Protein AF-A0AAD9UDU4-F1 (afdb_monomer)

Sequence (196 aa):
MLYPGATPDVQAYLYKCICQLTLTYGLECMSSTAIQMRRLE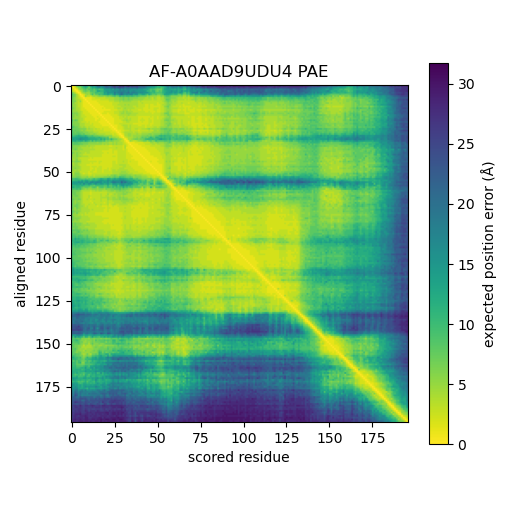SVQGRLIKHIFGLSKLSHNTVLLKALNIEKIEDIVNRNVLSLYNIIFKVESPAHRLMQHLLSRFIFYGKTVPGTLLDGVVSMGESPTKRAFNSQHVPKTSVTNNDCLVDSIRHLLFTDNFTKPYSHEHCTLIYYASLYFMYYIMPLAVSTKLHME

Radius of gyration: 21.02 Å; Cα contacts (8 Å, |Δi|>4): 164; chains: 1; bounding box: 50×47×54 Å

Solvent-accessible surface area (backbone atoms only — not comparable to full-atom values): 11399 Å² total; per-residue (Å²): 90,66,62,89,89,59,53,59,66,58,54,45,48,50,38,56,68,47,56,50,45,66,74,49,63,68,51,54,79,46,68,77,50,73,68,55,51,55,50,50,50,52,48,52,37,50,51,52,27,42,41,73,65,49,63,92,70,48,58,47,71,53,52,30,56,40,63,72,45,79,57,61,69,61,52,40,53,50,46,35,57,48,51,52,30,48,36,63,73,43,96,44,75,67,26,58,51,50,51,53,52,49,50,46,27,71,78,69,73,49,73,58,86,63,36,70,67,30,52,42,48,74,73,73,46,58,63,68,55,48,47,72,46,89,69,78,79,73,78,81,73,87,76,77,87,43,73,66,33,54,53,52,31,53,50,53,70,38,85,59,44,80,43,88,84,26,72,57,49,49,47,52,53,47,54,31,48,48,50,49,59,70,67,41,50,63,55,63,55,55,67,60,68,75,76,117

Mean predicted aligned error: 10.79 Å

Secondary structure (DSSP, 8-state):
-PPTT--HHHHHHHIIIIIHHHHHTTGGGS---HHHHHHHHHHHHHHHHHHHT--TTS-HHHHHHHTTPPPHHHHHHHHHHHHHHHHHHS-SHHHHHHHHHHHHHHHH--PPTTSHHHHHHHTT--HHHHHH--------------HHHHHHHHHHTSGGGGSTT-HHHHHHHHHHHHHHHHHTHHHHHHTTTT--

Structure (mmCIF, N/CA/C/O backbone):
data_AF-A0AAD9UDU4-F1
#
_entry.id   AF-A0AAD9UDU4-F1
#
loop_
_atom_site.group_PDB
_atom_site.id
_atom_site.type_symbol
_atom_site.label_atom_id
_atom_site.label_alt_id
_atom_site.label_comp_id
_atom_site.label_asym_id
_atom_site.label_entity_id
_atom_site.label_seq_id
_atom_site.pdbx_PDB_ins_code
_atom_site.Cartn_x
_atom_site.Cartn_y
_atom_site.Cartn_z
_atom_site.occupancy
_atom_site.B_iso_or_equiv
_atom_site.auth_seq_id
_atom_site.auth_comp_id
_atom_site.auth_asym_id
_atom_site.auth_atom_id
_atom_site.pdbx_PDB_model_num
ATOM 1 N N . MET A 1 1 ? 20.962 2.885 -11.611 1.00 46.59 1 MET A N 1
ATOM 2 C CA . MET A 1 1 ? 22.044 1.886 -11.719 1.00 46.59 1 MET A CA 1
ATOM 3 C C . MET A 1 1 ? 21.396 0.551 -12.002 1.00 46.59 1 MET A C 1
ATOM 5 O O . MET A 1 1 ? 20.778 -0.003 -11.102 1.00 46.59 1 MET A O 1
ATOM 9 N N . LEU A 1 2 ? 21.508 0.078 -13.242 1.00 56.94 2 LEU A N 1
ATOM 10 C CA . LEU A 1 2 ? 21.160 -1.297 -13.574 1.00 56.94 2 LEU A CA 1
ATOM 11 C C . LEU A 1 2 ? 22.234 -2.189 -12.939 1.00 56.94 2 LEU A C 1
ATOM 13 O O . LEU A 1 2 ? 23.420 -1.930 -13.153 1.00 56.94 2 LEU A O 1
ATOM 17 N N . TYR A 1 3 ? 21.861 -3.181 -12.128 1.00 63.66 3 TYR A N 1
ATOM 18 C CA . TYR A 1 3 ? 22.856 -4.130 -11.627 1.00 63.66 3 TYR A CA 1
ATOM 19 C C . TYR A 1 3 ? 23.388 -4.924 -12.830 1.00 63.66 3 TYR A C 1
ATOM 21 O O . TYR A 1 3 ? 22.580 -5.560 -13.517 1.00 63.66 3 TYR A O 1
ATOM 29 N N . PRO A 1 4 ? 24.696 -4.853 -13.141 1.00 61.12 4 PRO A N 1
ATOM 30 C CA . PRO A 1 4 ? 25.234 -5.464 -14.347 1.00 61.12 4 PRO A CA 1
ATOM 31 C C . PRO A 1 4 ? 25.018 -6.979 -14.293 1.00 61.12 4 PRO A C 1
ATOM 33 O O . PRO A 1 4 ? 25.477 -7.647 -13.371 1.00 61.12 4 PRO A O 1
ATOM 36 N N . GLY A 1 5 ? 24.277 -7.505 -15.270 1.00 65.56 5 GLY A N 1
ATOM 37 C CA . GLY A 1 5 ? 23.971 -8.934 -15.392 1.00 65.56 5 GLY A CA 1
ATOM 38 C C . GLY A 1 5 ? 22.681 -9.410 -14.715 1.00 65.56 5 GLY A C 1
ATOM 39 O O . GLY A 1 5 ? 22.354 -10.586 -14.844 1.00 65.56 5 GLY A O 1
ATOM 40 N N . ALA A 1 6 ? 21.920 -8.545 -14.032 1.00 72.00 6 ALA A N 1
ATOM 41 C CA . ALA A 1 6 ? 20.598 -8.925 -13.524 1.00 72.00 6 ALA A CA 1
ATOM 42 C C . ALA A 1 6 ? 19.512 -8.626 -14.558 1.00 72.00 6 ALA A C 1
ATOM 44 O O . ALA A 1 6 ? 19.394 -7.491 -15.027 1.00 72.00 6 ALA A O 1
ATOM 45 N N . THR A 1 7 ? 18.686 -9.631 -14.855 1.00 81.50 7 THR A N 1
ATOM 46 C CA . THR A 1 7 ? 17.510 -9.442 -15.699 1.00 81.50 7 THR A CA 1
ATOM 47 C C . THR A 1 7 ? 16.519 -8.474 -15.031 1.00 81.50 7 THR A C 1
ATOM 49 O O . THR A 1 7 ? 16.424 -8.409 -13.798 1.00 81.50 7 THR A O 1
ATOM 52 N N . PRO A 1 8 ? 15.761 -7.710 -15.829 1.00 79.38 8 PRO A N 1
ATOM 53 C CA . PRO A 1 8 ? 14.774 -6.747 -15.336 1.00 79.38 8 PRO A CA 1
ATOM 54 C C . PRO A 1 8 ? 13.698 -7.401 -14.450 1.00 79.38 8 PRO A C 1
ATOM 56 O O . PRO A 1 8 ? 13.218 -6.771 -13.506 1.00 79.38 8 PRO A O 1
ATOM 59 N N . ASP A 1 9 ? 13.394 -8.685 -14.670 1.00 82.62 9 ASP A N 1
ATOM 60 C CA . ASP A 1 9 ? 12.518 -9.495 -13.809 1.00 82.62 9 ASP A CA 1
ATOM 61 C C . ASP A 1 9 ? 13.062 -9.633 -12.389 1.00 82.62 9 ASP A C 1
ATOM 63 O O . ASP A 1 9 ? 12.348 -9.397 -11.412 1.00 82.62 9 ASP A O 1
ATOM 67 N N . VAL A 1 10 ? 14.346 -9.980 -12.262 1.00 85.69 10 VAL A N 1
ATOM 68 C CA . VAL A 1 10 ? 15.005 -10.148 -10.962 1.00 85.69 10 VAL A CA 1
ATOM 69 C C . VAL A 1 10 ? 15.062 -8.814 -10.224 1.00 85.69 10 VAL A C 1
ATOM 71 O O . VAL A 1 10 ? 14.825 -8.767 -9.019 1.00 85.69 10 VAL A O 1
ATOM 74 N N . GLN A 1 11 ? 15.300 -7.711 -10.935 1.00 85.06 11 GLN A N 1
ATOM 75 C CA . GLN A 1 11 ? 15.296 -6.370 -10.344 1.00 85.06 11 GLN A CA 1
ATOM 76 C C . GLN A 1 11 ? 13.901 -5.960 -9.859 1.00 85.06 11 GLN A C 1
ATOM 78 O O . GLN A 1 11 ? 13.761 -5.443 -8.747 1.00 85.06 11 GLN A O 1
ATOM 83 N N . ALA A 1 12 ? 12.862 -6.232 -10.653 1.00 86.62 12 ALA A N 1
ATOM 84 C CA . ALA A 1 12 ? 11.477 -5.993 -10.258 1.00 86.62 12 ALA A CA 1
ATOM 85 C C . ALA A 1 12 ? 11.084 -6.847 -9.044 1.00 86.62 12 ALA A C 1
ATOM 87 O O . ALA A 1 12 ? 10.426 -6.355 -8.127 1.00 86.62 12 ALA A O 1
ATOM 88 N N . TYR A 1 13 ? 11.510 -8.109 -9.009 1.00 88.12 13 TYR A N 1
ATOM 89 C CA . TYR A 1 13 ? 11.285 -9.003 -7.877 1.00 88.12 13 TYR A CA 1
ATOM 90 C C . TYR A 1 13 ? 11.996 -8.512 -6.609 1.00 88.12 13 TYR A C 1
ATOM 92 O O . TYR A 1 13 ? 11.370 -8.388 -5.557 1.00 88.12 13 TYR A O 1
ATOM 100 N N . LEU A 1 14 ? 13.274 -8.143 -6.713 1.00 88.69 14 LEU A N 1
ATOM 101 C CA . LEU A 1 14 ? 14.062 -7.636 -5.590 1.00 88.69 14 LEU A CA 1
ATOM 102 C C . LEU A 1 14 ? 13.467 -6.340 -5.021 1.00 88.69 14 LEU A C 1
ATOM 104 O O . LEU A 1 14 ? 13.396 -6.164 -3.802 1.00 88.69 14 LEU A O 1
ATOM 108 N N . TYR A 1 15 ? 12.961 -5.468 -5.896 1.00 89.81 15 TYR A N 1
ATOM 109 C CA . TYR A 1 15 ? 12.220 -4.280 -5.487 1.00 89.81 15 TYR A CA 1
ATOM 110 C C . TYR A 1 15 ? 10.968 -4.627 -4.667 1.00 89.81 15 TYR A C 1
ATOM 112 O O . TYR A 1 15 ? 10.761 -4.041 -3.602 1.00 89.81 15 TYR A O 1
ATOM 120 N N . LYS A 1 16 ? 10.154 -5.586 -5.133 1.00 89.25 16 LYS A N 1
ATOM 121 C CA . LYS A 1 16 ? 8.933 -6.031 -4.435 1.00 89.25 16 LYS A CA 1
ATOM 122 C C . LYS A 1 16 ? 9.245 -6.629 -3.064 1.00 89.25 16 LYS A C 1
ATOM 124 O O . LYS A 1 16 ? 8.557 -6.330 -2.094 1.00 89.25 16 LYS A O 1
ATOM 129 N N . CYS A 1 17 ? 10.284 -7.455 -2.971 1.00 88.81 17 CYS A N 1
ATOM 130 C CA . CYS A 1 17 ? 10.620 -8.142 -1.727 1.00 88.81 17 CYS A CA 1
ATOM 131 C C . CYS A 1 17 ? 11.263 -7.225 -0.683 1.00 88.81 17 CYS A C 1
ATOM 133 O O . CYS A 1 17 ? 10.986 -7.378 0.502 1.00 88.81 17 CYS A O 1
ATOM 135 N N . ILE A 1 18 ? 12.123 -6.295 -1.106 1.00 90.25 18 ILE A N 1
ATOM 136 C CA . ILE A 1 18 ? 12.934 -5.495 -0.181 1.00 90.25 18 ILE A CA 1
ATOM 137 C C . ILE A 1 18 ? 12.398 -4.069 -0.097 1.00 90.25 18 ILE A C 1
ATOM 139 O O . ILE A 1 18 ? 11.901 -3.643 0.940 1.00 90.25 18 ILE A O 1
ATOM 143 N N . CYS A 1 19 ? 12.485 -3.312 -1.191 1.00 90.19 19 CYS A N 1
ATOM 144 C CA . CYS A 1 19 ? 12.208 -1.877 -1.168 1.00 90.19 19 CYS A CA 1
ATOM 145 C C . CYS A 1 19 ? 10.743 -1.570 -0.857 1.00 90.19 19 CYS A C 1
ATOM 147 O O . CYS A 1 19 ? 10.460 -0.669 -0.071 1.00 90.19 19 CYS A O 1
ATOM 149 N N . GLN A 1 20 ? 9.818 -2.309 -1.468 1.00 89.69 20 GLN A N 1
ATOM 150 C CA . GLN A 1 20 ? 8.387 -2.107 -1.268 1.00 89.69 20 GLN A CA 1
ATOM 151 C C . GLN A 1 20 ? 7.956 -2.484 0.153 1.00 89.69 20 GLN A C 1
ATOM 153 O O . GLN A 1 20 ? 7.164 -1.762 0.758 1.00 89.69 20 GLN A O 1
ATOM 158 N N . LEU A 1 21 ? 8.529 -3.551 0.717 1.00 88.25 21 LEU A N 1
ATOM 159 C CA . LEU A 1 21 ? 8.303 -3.926 2.110 1.00 88.25 21 LEU A CA 1
ATOM 160 C C . LEU A 1 21 ? 8.799 -2.832 3.064 1.00 88.25 21 LEU A C 1
ATOM 162 O O . LEU A 1 21 ? 8.033 -2.351 3.891 1.00 88.25 21 LEU A O 1
ATOM 166 N N . THR A 1 22 ? 10.036 -2.362 2.894 1.00 91.12 22 THR A N 1
ATOM 167 C CA . THR A 1 22 ? 10.604 -1.290 3.729 1.00 91.12 22 THR A CA 1
ATOM 168 C C . THR A 1 22 ? 9.804 0.009 3.636 1.00 91.12 22 THR A C 1
ATOM 170 O O . THR A 1 22 ? 9.660 0.719 4.624 1.00 91.12 22 THR A O 1
ATOM 173 N N . LEU A 1 23 ? 9.273 0.328 2.455 1.00 90.25 23 LEU A N 1
ATOM 174 C CA . LEU A 1 23 ? 8.510 1.555 2.232 1.00 90.25 23 LEU A CA 1
ATOM 175 C C . LEU A 1 23 ? 7.101 1.503 2.837 1.00 90.25 23 LEU A C 1
ATOM 177 O O . LEU A 1 23 ? 6.541 2.550 3.147 1.00 90.25 23 LEU A O 1
ATOM 181 N N . THR A 1 24 ? 6.533 0.303 2.974 1.00 90.75 24 THR A N 1
ATOM 182 C CA . THR A 1 24 ? 5.173 0.081 3.493 1.00 90.75 24 THR A CA 1
ATOM 183 C C . THR A 1 24 ? 5.141 -0.278 4.974 1.00 90.75 24 THR A C 1
ATOM 185 O O . THR A 1 24 ? 4.085 -0.183 5.592 1.00 90.75 24 THR A O 1
ATOM 188 N N . TYR A 1 25 ? 6.281 -0.666 5.546 1.00 91.19 25 TYR A N 1
ATOM 189 C CA . TYR A 1 25 ? 6.383 -1.145 6.918 1.00 91.19 25 TYR A CA 1
ATOM 190 C C . TYR A 1 25 ? 5.859 -0.124 7.938 1.00 91.19 25 TYR A C 1
ATOM 192 O O . TYR A 1 25 ? 6.353 1.003 8.016 1.00 91.19 25 TYR A O 1
ATOM 200 N N . GLY A 1 26 ? 4.876 -0.535 8.742 1.00 87.44 26 GLY A N 1
ATOM 201 C CA . GLY A 1 26 ? 4.324 0.260 9.837 1.00 87.44 26 GLY A CA 1
ATOM 202 C C . GLY A 1 26 ? 3.331 1.342 9.408 1.00 87.44 26 GLY A C 1
ATOM 203 O O . GLY A 1 26 ? 2.746 1.996 10.275 1.00 87.44 26 GLY A O 1
ATOM 204 N N . LEU A 1 27 ? 3.089 1.526 8.104 1.00 89.19 27 LEU A N 1
ATOM 205 C CA . LEU A 1 27 ? 2.103 2.495 7.614 1.00 89.19 27 LEU A CA 1
ATOM 206 C C . LEU A 1 27 ? 0.670 2.105 7.992 1.00 89.19 27 LEU A C 1
ATOM 208 O O . LEU A 1 27 ? -0.185 2.976 8.114 1.00 89.19 27 LEU A O 1
ATOM 212 N N . GLU A 1 28 ? 0.409 0.821 8.229 1.00 85.94 28 GLU A N 1
ATOM 213 C CA . GLU A 1 28 ? -0.883 0.306 8.686 1.00 85.94 28 GLU A CA 1
ATOM 214 C C . GLU A 1 28 ? -1.277 0.773 10.097 1.00 85.94 28 GLU A C 1
ATOM 216 O O . GLU A 1 28 ? -2.461 0.791 10.433 1.00 85.94 28 GLU A O 1
ATOM 221 N N . CYS A 1 29 ? -0.299 1.167 10.916 1.00 82.50 29 CYS A N 1
ATOM 222 C CA . CYS A 1 29 ? -0.512 1.638 12.286 1.00 82.50 29 CYS A CA 1
ATOM 223 C C . CYS A 1 29 ? -0.612 3.167 12.385 1.00 82.50 29 CYS A C 1
ATOM 225 O O . CYS A 1 29 ? -0.897 3.692 13.461 1.00 82.50 29 CYS A O 1
ATOM 227 N N . MET A 1 30 ? -0.349 3.890 11.293 1.00 83.06 30 MET A N 1
ATOM 228 C CA . MET A 1 30 ? -0.298 5.349 11.270 1.00 83.06 30 MET A CA 1
ATOM 229 C C . MET A 1 30 ? -1.473 5.926 10.483 1.00 83.06 30 MET A C 1
ATOM 231 O O . MET A 1 30 ? -1.875 5.400 9.446 1.00 83.06 30 MET A O 1
ATOM 235 N N . SER A 1 31 ? -1.996 7.066 10.933 1.00 76.31 31 SER A N 1
ATOM 236 C CA . SER A 1 31 ? -2.952 7.840 10.149 1.00 76.31 31 SER A CA 1
ATOM 237 C C . SER A 1 31 ? -2.232 8.503 8.973 1.00 76.31 31 SER A C 1
ATOM 239 O O . SER A 1 31 ? -1.543 9.512 9.120 1.00 76.31 31 SER A O 1
ATOM 241 N N . SER A 1 32 ? -2.343 7.901 7.790 1.00 76.44 32 SER A N 1
ATOM 242 C CA . SER A 1 32 ? -1.710 8.440 6.587 1.00 76.44 32 SER A CA 1
ATOM 243 C C . SER A 1 32 ? -2.600 9.495 5.927 1.00 76.44 32 SER A C 1
ATOM 245 O O . SER A 1 32 ? -3.753 9.253 5.576 1.00 76.44 32 SER A O 1
ATOM 247 N N . THR A 1 33 ? -2.064 10.702 5.740 1.00 83.00 33 THR A N 1
ATOM 248 C CA . THR A 1 33 ? -2.753 11.751 4.974 1.00 83.00 33 THR A CA 1
ATOM 249 C C . THR A 1 33 ? -2.568 11.504 3.475 1.00 83.00 33 THR A C 1
ATOM 251 O O . THR A 1 33 ? -1.480 11.122 3.037 1.00 83.00 33 THR A O 1
ATOM 254 N N . ALA A 1 34 ? -3.556 11.853 2.643 1.00 84.00 34 ALA A N 1
ATOM 255 C CA . ALA A 1 34 ? -3.458 11.751 1.178 1.00 84.00 34 ALA A CA 1
ATOM 256 C C . ALA A 1 34 ? -2.186 12.409 0.589 1.00 84.00 34 ALA A C 1
ATOM 258 O O . ALA A 1 34 ? -1.610 11.925 -0.384 1.00 84.00 34 ALA A O 1
ATOM 259 N N . ILE A 1 35 ? -1.697 13.498 1.197 1.00 87.38 35 ILE A N 1
ATOM 260 C CA . ILE A 1 35 ? -0.446 14.167 0.798 1.00 87.38 35 ILE A CA 1
ATOM 261 C C . ILE A 1 35 ? 0.772 13.262 1.032 1.00 87.38 35 ILE A C 1
ATOM 263 O O . ILE A 1 35 ? 1.663 13.192 0.184 1.00 87.38 35 ILE A O 1
ATOM 267 N N . GLN A 1 36 ? 0.825 12.572 2.173 1.00 87.75 36 GLN A N 1
ATOM 268 C CA . GLN A 1 36 ? 1.909 11.648 2.507 1.00 87.75 36 GLN A CA 1
ATOM 269 C C . GLN A 1 36 ? 1.875 10.429 1.584 1.00 87.75 36 GLN A C 1
ATOM 271 O O . GLN A 1 36 ? 2.920 10.050 1.058 1.00 87.75 36 GLN A O 1
ATOM 276 N N . MET A 1 37 ? 0.681 9.905 1.288 1.00 89.44 37 MET A N 1
ATOM 277 C CA . MET A 1 37 ? 0.514 8.796 0.347 1.00 89.44 37 MET A CA 1
ATOM 278 C C . MET A 1 37 ? 1.010 9.164 -1.059 1.00 89.44 37 MET A C 1
ATOM 280 O O . MET A 1 37 ? 1.830 8.459 -1.642 1.00 89.44 37 MET A O 1
ATOM 284 N N . ARG A 1 38 ? 0.647 10.349 -1.572 1.00 89.00 38 ARG A N 1
ATOM 285 C CA . ARG A 1 38 ? 1.167 10.850 -2.862 1.00 89.00 38 ARG A CA 1
ATOM 286 C C . ARG A 1 38 ? 2.689 11.011 -2.871 1.00 89.00 38 ARG A C 1
ATOM 288 O O . ARG A 1 38 ? 3.333 10.788 -3.901 1.00 89.00 38 ARG A O 1
ATOM 295 N N . ARG A 1 39 ? 3.286 11.418 -1.745 1.00 90.75 39 ARG A N 1
ATOM 296 C CA . ARG A 1 39 ? 4.750 11.510 -1.607 1.00 90.75 39 ARG A CA 1
ATOM 297 C C . ARG A 1 39 ? 5.396 10.126 -1.630 1.00 90.75 39 ARG A C 1
ATOM 299 O O . ARG A 1 39 ? 6.401 9.974 -2.319 1.00 90.75 39 ARG A O 1
ATOM 306 N N . LEU A 1 40 ? 4.813 9.143 -0.947 1.00 90.25 40 LEU A N 1
ATOM 307 C CA . LEU A 1 40 ? 5.261 7.748 -0.955 1.00 90.25 40 LEU A CA 1
ATOM 308 C C . LEU A 1 40 ? 5.204 7.145 -2.363 1.00 90.25 40 LEU A C 1
ATOM 310 O O . LEU A 1 40 ? 6.221 6.655 -2.846 1.00 90.25 40 LEU A O 1
ATOM 314 N N . GLU A 1 41 ? 4.091 7.306 -3.078 1.00 90.00 41 GLU A N 1
ATOM 315 C CA . GLU A 1 41 ? 3.945 6.909 -4.492 1.00 90.00 41 GLU A CA 1
ATOM 316 C C . GLU A 1 41 ? 5.000 7.579 -5.395 1.00 90.00 41 GLU A C 1
ATOM 318 O O . GLU A 1 41 ? 5.600 6.975 -6.288 1.00 90.00 41 GLU A O 1
ATOM 323 N N . SER A 1 42 ? 5.298 8.854 -5.131 1.00 89.44 42 SER A N 1
ATOM 324 C CA . SER A 1 42 ? 6.343 9.586 -5.855 1.00 89.44 42 SER A CA 1
ATOM 325 C C . SER A 1 42 ? 7.755 9.081 -5.530 1.00 89.44 42 SER A C 1
ATOM 327 O O . SER A 1 42 ? 8.644 9.138 -6.384 1.00 89.44 42 SER A O 1
ATOM 329 N N . VAL A 1 43 ? 7.998 8.612 -4.302 1.00 90.69 43 VAL A N 1
ATOM 330 C CA . VAL A 1 43 ? 9.251 7.949 -3.906 1.00 90.69 43 VAL A CA 1
ATOM 331 C C . VAL A 1 43 ? 9.353 6.579 -4.575 1.00 90.69 43 VAL A C 1
ATOM 333 O O . VAL A 1 43 ? 10.394 6.299 -5.168 1.00 90.69 43 VAL A O 1
ATOM 336 N N . GLN A 1 44 ? 8.272 5.792 -4.588 1.00 91.56 44 GLN A N 1
ATOM 337 C CA . GLN A 1 44 ? 8.172 4.508 -5.291 1.00 91.56 44 GLN A CA 1
ATOM 338 C C . GLN A 1 44 ? 8.621 4.639 -6.745 1.00 91.56 44 GLN A C 1
ATOM 340 O O . GLN A 1 44 ? 9.567 3.986 -7.186 1.00 91.56 44 GLN A O 1
ATOM 345 N N . GLY A 1 45 ? 7.993 5.567 -7.472 1.00 88.94 45 GLY A N 1
ATOM 346 C CA . GLY A 1 45 ? 8.292 5.791 -8.878 1.00 88.94 45 GLY A CA 1
ATOM 347 C C . GLY A 1 45 ? 9.714 6.292 -9.118 1.00 88.94 45 GLY A C 1
ATOM 348 O O . GLY A 1 45 ? 10.350 5.870 -10.079 1.00 88.94 45 GLY A O 1
ATOM 349 N N . ARG A 1 46 ? 10.254 7.149 -8.240 1.00 88.38 46 ARG A N 1
ATOM 350 C CA . ARG A 1 46 ? 11.656 7.594 -8.344 1.00 88.38 46 ARG A CA 1
ATOM 351 C C . ARG A 1 46 ? 12.644 6.453 -8.124 1.00 88.38 46 ARG A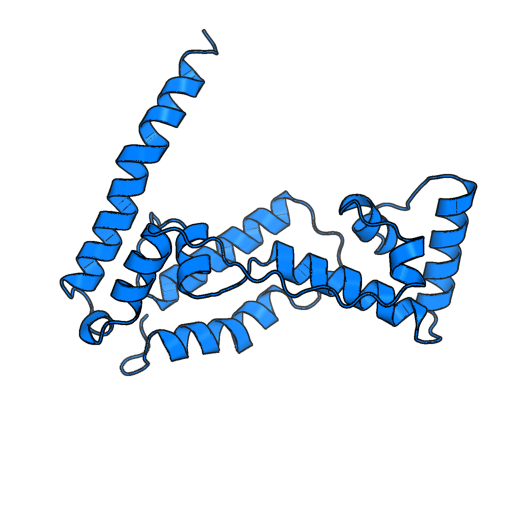 C 1
ATOM 353 O O . ARG A 1 46 ? 13.608 6.366 -8.877 1.00 88.38 46 ARG A O 1
ATOM 360 N N . LEU A 1 47 ? 12.404 5.592 -7.135 1.00 88.50 47 LEU A N 1
ATOM 361 C CA . LEU A 1 47 ? 13.260 4.437 -6.862 1.00 88.50 47 LEU A CA 1
ATOM 362 C C . LEU A 1 47 ? 13.271 3.473 -8.045 1.00 88.50 47 LEU A C 1
ATOM 364 O O . LEU A 1 47 ? 14.341 3.100 -8.512 1.00 88.50 47 LEU A O 1
ATOM 368 N N . ILE A 1 48 ? 12.096 3.140 -8.580 1.00 87.88 48 ILE A N 1
ATOM 369 C CA . ILE A 1 48 ? 11.981 2.243 -9.734 1.00 87.88 48 ILE A CA 1
ATOM 370 C C . ILE A 1 48 ? 12.683 2.852 -10.946 1.00 87.88 48 ILE A C 1
ATOM 372 O O . ILE A 1 48 ? 13.550 2.215 -11.532 1.00 87.88 48 ILE A O 1
ATOM 376 N N . LYS A 1 49 ? 12.405 4.116 -11.283 1.00 85.69 49 LYS A N 1
ATOM 377 C CA . LYS A 1 49 ? 13.109 4.798 -12.380 1.00 85.69 49 LYS A CA 1
ATOM 378 C C . LYS A 1 49 ? 14.622 4.766 -12.200 1.00 85.69 49 LYS A C 1
ATOM 380 O O . LYS A 1 49 ? 15.344 4.504 -13.152 1.00 85.69 49 LYS A O 1
ATOM 385 N N . HIS A 1 50 ? 15.103 4.992 -10.981 1.00 84.50 50 HIS A N 1
ATOM 386 C CA . HIS A 1 50 ? 16.528 4.966 -10.683 1.00 84.50 50 HIS A CA 1
ATOM 387 C C . HIS A 1 50 ? 17.145 3.565 -10.842 1.00 84.50 50 HIS A C 1
ATOM 389 O O . HIS A 1 50 ? 18.266 3.451 -11.348 1.00 84.50 50 HIS A O 1
ATOM 395 N N . ILE A 1 51 ? 16.429 2.506 -10.449 1.00 82.56 51 ILE A N 1
ATOM 396 C CA . ILE A 1 51 ? 16.848 1.108 -10.647 1.00 82.56 51 ILE A CA 1
ATOM 397 C C . ILE A 1 51 ? 16.959 0.808 -12.147 1.00 82.56 51 ILE A C 1
ATOM 399 O O . ILE A 1 51 ? 18.022 0.403 -12.606 1.00 82.56 51 ILE A O 1
ATOM 403 N N . PHE A 1 52 ? 15.917 1.128 -12.917 1.00 78.69 52 PHE A N 1
ATOM 404 C CA . PHE A 1 52 ? 15.838 0.843 -14.355 1.00 78.69 52 PHE A CA 1
ATOM 405 C C . PHE A 1 52 ? 16.565 1.862 -15.254 1.00 78.69 52 PHE A C 1
ATOM 407 O O . PHE A 1 52 ? 16.522 1.733 -16.470 1.00 78.69 52 PHE A O 1
ATOM 414 N N . GLY A 1 53 ? 17.217 2.889 -14.695 1.00 76.19 53 GLY A N 1
ATOM 415 C CA . GLY A 1 53 ? 17.925 3.912 -15.484 1.00 76.19 53 GLY A CA 1
ATOM 416 C C . GLY A 1 53 ? 17.013 4.845 -16.294 1.00 76.19 53 GLY A C 1
ATOM 417 O O . GLY A 1 53 ? 17.462 5.500 -17.232 1.00 76.19 53 GLY A O 1
ATOM 418 N N . LEU A 1 54 ? 15.733 4.929 -15.931 1.00 77.62 54 LEU A N 1
ATOM 419 C CA . LEU A 1 54 ? 14.726 5.692 -16.657 1.00 77.62 54 LEU A CA 1
ATOM 420 C C . LEU A 1 54 ? 14.721 7.171 -16.263 1.00 77.62 54 LEU A C 1
ATOM 422 O O . LEU A 1 54 ? 14.979 7.553 -15.118 1.00 77.62 54 LEU A O 1
ATOM 426 N N . SER A 1 55 ? 14.351 8.022 -17.219 1.00 71.69 55 SER A N 1
ATOM 427 C CA . SER A 1 55 ? 14.255 9.464 -17.001 1.00 71.69 55 SER A CA 1
ATOM 428 C C . SER A 1 55 ? 13.094 9.837 -16.067 1.00 71.69 55 SER A C 1
ATOM 430 O O . SER A 1 55 ? 12.092 9.121 -15.933 1.00 71.69 55 SER A O 1
ATOM 432 N N . LYS A 1 56 ? 13.194 11.028 -15.454 1.00 65.69 56 LYS A N 1
ATOM 433 C CA . LYS A 1 56 ? 12.173 11.599 -14.555 1.00 65.69 56 LYS A CA 1
ATOM 434 C C . LYS A 1 56 ? 10.784 11.693 -15.208 1.00 65.69 56 LYS A C 1
ATOM 436 O O . LYS A 1 56 ? 9.792 11.640 -14.481 1.00 65.69 56 LYS A O 1
ATOM 441 N N . LEU A 1 57 ? 10.724 11.782 -16.539 1.00 59.72 57 LEU A N 1
ATOM 442 C CA . LEU A 1 57 ? 9.516 12.021 -17.335 1.00 59.72 57 LEU A CA 1
ATOM 443 C C . LEU A 1 57 ? 8.653 10.772 -17.577 1.00 59.72 57 LEU A C 1
ATOM 445 O O . LEU A 1 57 ? 7.519 10.912 -18.016 1.00 59.72 57 LEU A O 1
ATOM 449 N N . SER A 1 58 ? 9.135 9.563 -17.272 1.00 64.25 58 SER A N 1
ATOM 450 C CA . SER A 1 58 ? 8.324 8.353 -17.475 1.00 64.25 58 SER A CA 1
ATOM 451 C C . SER A 1 58 ? 7.133 8.271 -16.509 1.00 64.25 58 SER A C 1
ATOM 453 O O . SER A 1 58 ? 7.233 8.636 -15.337 1.00 64.25 58 SER A O 1
ATOM 455 N N . HIS A 1 59 ? 5.965 7.826 -16.976 1.00 69.50 59 HIS A N 1
ATOM 456 C CA . HIS A 1 59 ? 4.775 7.741 -16.126 1.00 69.50 59 HIS A CA 1
ATOM 457 C C . HIS A 1 59 ? 4.886 6.581 -15.130 1.00 69.50 59 HIS A C 1
ATOM 459 O O . HIS A 1 59 ? 4.905 5.414 -15.517 1.00 69.50 59 HIS A O 1
ATOM 465 N N . ASN A 1 60 ? 4.919 6.913 -13.833 1.00 78.06 60 ASN A N 1
ATOM 466 C CA . ASN A 1 60 ? 5.078 5.937 -12.749 1.00 78.06 60 ASN A CA 1
ATOM 467 C C . ASN A 1 60 ? 3.992 4.856 -12.787 1.00 78.06 60 ASN A C 1
ATOM 469 O O . ASN A 1 60 ? 4.293 3.687 -12.608 1.00 78.06 60 ASN A O 1
ATOM 473 N N . THR A 1 61 ? 2.737 5.235 -13.033 1.00 76.12 61 THR A N 1
ATOM 474 C CA . THR A 1 61 ? 1.586 4.324 -12.978 1.00 76.12 61 THR A CA 1
ATOM 475 C C . THR A 1 61 ? 1.648 3.239 -14.045 1.00 76.12 61 THR A C 1
ATOM 477 O O . THR A 1 61 ? 1.416 2.074 -13.747 1.00 76.12 61 THR A O 1
ATOM 480 N N . VAL A 1 62 ? 1.996 3.604 -15.276 1.00 78.12 62 VAL A N 1
ATOM 481 C CA . VAL A 1 62 ? 2.138 2.666 -16.395 1.00 78.12 62 VAL A CA 1
ATOM 482 C C . VAL A 1 62 ? 3.333 1.739 -16.177 1.00 78.12 62 VAL A C 1
ATOM 484 O O . VAL A 1 62 ? 3.227 0.533 -16.376 1.00 78.12 62 VAL A O 1
ATOM 487 N N . LEU A 1 63 ? 4.454 2.295 -15.714 1.00 82.31 63 LEU A N 1
ATOM 488 C CA . LEU A 1 63 ? 5.661 1.529 -15.422 1.00 82.31 63 LEU A CA 1
ATOM 489 C C . LEU A 1 63 ? 5.434 0.511 -14.294 1.00 82.31 63 LEU A C 1
ATOM 491 O O . LEU A 1 63 ? 5.836 -0.643 -14.412 1.00 82.31 63 LEU A O 1
ATOM 495 N N . LEU A 1 64 ? 4.751 0.924 -13.223 1.00 84.69 64 LEU A N 1
ATOM 496 C CA . LEU A 1 64 ? 4.360 0.052 -12.114 1.00 84.69 64 LEU A CA 1
ATOM 497 C C . LEU A 1 64 ? 3.493 -1.113 -12.601 1.00 84.69 64 LEU A C 1
ATOM 499 O O . LEU A 1 64 ? 3.785 -2.262 -12.274 1.00 84.69 64 LEU A O 1
ATOM 503 N N . LYS A 1 65 ? 2.492 -0.834 -13.449 1.00 83.25 65 LYS A N 1
ATOM 504 C CA . LYS A 1 65 ? 1.663 -1.874 -14.078 1.00 83.25 65 LYS A CA 1
ATOM 505 C C . LYS A 1 65 ? 2.496 -2.842 -14.923 1.00 83.25 65 LYS A C 1
ATOM 507 O O . LYS A 1 65 ? 2.353 -4.050 -14.765 1.00 83.25 65 LYS A O 1
ATOM 512 N N . ALA A 1 66 ? 3.389 -2.329 -15.772 1.00 82.06 66 ALA A N 1
ATOM 513 C CA . ALA A 1 66 ? 4.219 -3.153 -16.659 1.00 82.06 66 ALA A CA 1
ATOM 514 C C . ALA A 1 66 ? 5.151 -4.097 -15.882 1.00 82.06 66 ALA A C 1
ATOM 516 O O . ALA A 1 66 ? 5.330 -5.251 -16.267 1.00 82.06 66 ALA A O 1
ATOM 517 N N . LEU A 1 67 ? 5.681 -3.633 -14.747 1.00 83.06 67 LEU A N 1
ATOM 518 C CA . LEU A 1 67 ? 6.518 -4.421 -13.834 1.00 83.06 67 LEU A CA 1
ATOM 519 C C . LEU A 1 67 ? 5.703 -5.292 -12.857 1.00 83.06 67 LEU A C 1
ATOM 521 O O . LEU A 1 67 ? 6.272 -6.002 -12.015 1.00 83.06 67 LEU A O 1
ATOM 525 N N . ASN A 1 68 ? 4.370 -5.247 -12.942 1.00 85.06 68 ASN A N 1
ATOM 526 C CA . ASN A 1 68 ? 3.446 -5.907 -12.023 1.00 85.06 68 ASN A CA 1
ATOM 527 C C . ASN A 1 68 ? 3.730 -5.550 -10.547 1.00 85.06 68 ASN A C 1
ATOM 529 O O . ASN A 1 68 ? 3.770 -6.420 -9.673 1.00 85.06 68 ASN A O 1
ATOM 533 N N . ILE A 1 69 ? 4.051 -4.282 -10.283 1.00 87.19 69 ILE A N 1
ATOM 534 C CA . ILE A 1 69 ? 4.289 -3.731 -8.948 1.00 87.19 69 ILE A CA 1
ATOM 535 C C . ILE A 1 69 ? 3.018 -2.999 -8.516 1.00 87.19 69 ILE A C 1
ATOM 537 O O . ILE A 1 69 ? 2.544 -2.095 -9.201 1.00 87.19 69 ILE A O 1
ATOM 541 N N . GLU A 1 70 ? 2.478 -3.386 -7.364 1.00 87.56 70 GLU A N 1
ATOM 542 C CA . GLU A 1 70 ? 1.296 -2.748 -6.783 1.00 87.56 70 GLU A CA 1
ATOM 543 C C . GLU A 1 70 ? 1.611 -1.326 -6.294 1.00 87.56 70 GLU A C 1
ATOM 545 O O . GLU A 1 70 ? 2.751 -1.009 -5.934 1.00 87.56 70 GLU A O 1
ATOM 550 N N 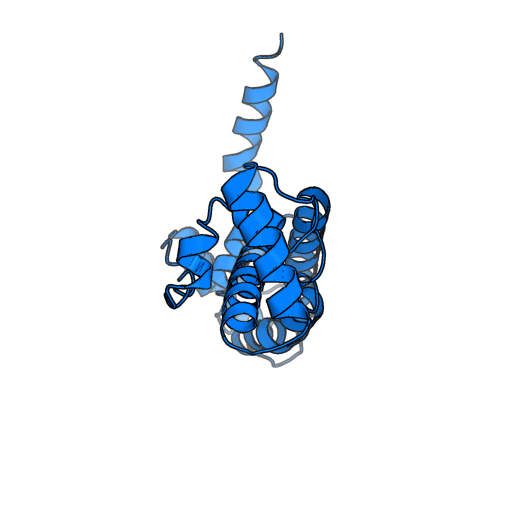. LYS A 1 71 ? 0.594 -0.466 -6.254 1.00 89.25 71 LYS A N 1
ATOM 551 C CA . LYS A 1 71 ? 0.703 0.843 -5.604 1.00 89.25 71 LYS A CA 1
ATOM 552 C C . LYS A 1 71 ? 0.854 0.672 -4.094 1.00 89.25 71 LYS A C 1
ATOM 554 O O . LYS A 1 71 ? 0.336 -0.283 -3.513 1.00 89.25 71 LYS A O 1
ATOM 559 N N . ILE A 1 72 ? 1.546 1.604 -3.452 1.00 90.25 72 ILE A N 1
ATOM 560 C CA . ILE A 1 72 ? 1.682 1.637 -1.990 1.00 90.25 72 ILE A CA 1
ATOM 561 C C . ILE A 1 72 ? 0.320 1.814 -1.339 1.00 90.25 72 ILE A C 1
ATOM 563 O O . ILE A 1 72 ? 0.040 1.126 -0.363 1.00 90.25 72 ILE A O 1
ATOM 567 N N . GLU A 1 73 ? -0.530 2.681 -1.889 1.00 89.25 73 GLU A N 1
ATOM 568 C CA . GLU A 1 73 ? -1.874 2.917 -1.351 1.00 89.25 73 GLU A CA 1
ATOM 569 C C . GLU A 1 73 ? -2.683 1.614 -1.246 1.00 89.25 73 GLU A C 1
ATOM 571 O O . GLU A 1 73 ? -3.222 1.297 -0.186 1.00 89.25 73 GLU A O 1
ATOM 576 N N . ASP A 1 74 ? -2.676 0.801 -2.304 1.00 89.00 74 ASP A N 1
ATOM 577 C CA . ASP A 1 74 ? -3.391 -0.478 -2.342 1.00 89.00 74 ASP A CA 1
ATOM 578 C C . ASP A 1 74 ? -2.831 -1.479 -1.315 1.00 89.00 74 ASP A C 1
ATOM 580 O O . ASP A 1 74 ? -3.588 -2.191 -0.645 1.00 89.00 74 ASP A O 1
ATOM 584 N N . ILE A 1 75 ? -1.504 -1.515 -1.148 1.00 90.31 75 ILE A N 1
ATOM 585 C CA . ILE A 1 75 ? -0.844 -2.378 -0.159 1.00 90.31 75 ILE A CA 1
ATOM 586 C C . ILE A 1 75 ? -1.204 -1.951 1.260 1.00 90.31 75 ILE A C 1
ATOM 588 O O . ILE A 1 75 ? -1.561 -2.802 2.076 1.00 90.31 75 ILE A O 1
ATOM 592 N N . VAL A 1 76 ? -1.127 -0.653 1.554 1.00 90.88 76 VAL A N 1
ATOM 593 C CA . VAL A 1 76 ? -1.442 -0.108 2.878 1.00 90.88 76 VAL A CA 1
ATOM 594 C C . VAL A 1 76 ? -2.903 -0.376 3.214 1.00 90.88 76 VAL A C 1
ATOM 596 O O . VAL A 1 76 ? -3.180 -0.910 4.285 1.00 90.88 76 VAL A O 1
ATOM 599 N N . ASN A 1 77 ? -3.828 -0.122 2.287 1.00 89.69 77 ASN A N 1
ATOM 600 C CA . ASN A 1 77 ? -5.253 -0.390 2.488 1.00 89.69 77 ASN A CA 1
ATOM 601 C C . ASN A 1 77 ? -5.509 -1.874 2.779 1.00 89.69 77 ASN A C 1
ATOM 603 O O . ASN A 1 77 ? -6.199 -2.223 3.740 1.00 89.69 77 ASN A O 1
ATOM 607 N N . ARG A 1 78 ? -4.886 -2.775 2.011 1.00 89.88 78 ARG A N 1
ATOM 608 C CA . ARG A 1 78 ? -4.980 -4.218 2.262 1.00 89.88 78 ARG A CA 1
ATOM 609 C C . ARG A 1 78 ? -4.419 -4.605 3.631 1.00 89.88 78 ARG A C 1
ATOM 611 O O . ARG A 1 78 ? -5.032 -5.419 4.323 1.00 89.88 78 ARG A O 1
ATOM 618 N N . ASN A 1 79 ? -3.283 -4.037 4.026 1.00 90.44 79 ASN A N 1
ATOM 619 C CA . ASN A 1 79 ? -2.652 -4.318 5.314 1.00 90.44 79 ASN A CA 1
ATOM 620 C C . ASN A 1 79 ? -3.498 -3.795 6.481 1.00 90.44 79 ASN A C 1
ATOM 622 O O . ASN A 1 79 ? -3.704 -4.535 7.438 1.00 90.44 79 ASN A O 1
ATOM 626 N N . VAL A 1 80 ? -4.068 -2.590 6.374 1.00 91.06 80 VAL A N 1
ATOM 627 C CA . VAL A 1 80 ? -5.009 -2.013 7.353 1.00 91.06 80 VAL A CA 1
ATOM 628 C C . VAL A 1 80 ? -6.225 -2.919 7.536 1.00 91.06 80 VAL A C 1
ATOM 630 O O . VAL A 1 80 ? -6.570 -3.280 8.663 1.00 91.06 80 VAL A O 1
ATOM 633 N N . LEU A 1 81 ? -6.847 -3.356 6.437 1.00 89.75 81 LEU A N 1
ATOM 634 C CA . LEU A 1 81 ? -8.003 -4.256 6.480 1.00 89.75 81 LEU A CA 1
ATOM 635 C C . LEU A 1 81 ? -7.656 -5.638 7.049 1.00 89.75 81 LEU A C 1
ATOM 637 O O . LEU A 1 81 ? -8.488 -6.260 7.717 1.00 89.75 81 LEU A O 1
ATOM 641 N N . SER A 1 82 ? -6.449 -6.134 6.770 1.00 89.75 82 SER A N 1
ATOM 642 C CA . SER A 1 82 ? -5.939 -7.391 7.322 1.00 89.75 82 SER A CA 1
ATOM 643 C C . SER A 1 82 ? -5.698 -7.275 8.827 1.00 89.75 82 SER A C 1
ATOM 645 O O . SER A 1 82 ? -6.212 -8.089 9.593 1.00 89.75 82 SER A O 1
ATOM 647 N N . LEU A 1 83 ? -4.999 -6.221 9.259 1.00 90.50 83 LEU A N 1
ATOM 648 C CA . LEU A 1 83 ? -4.718 -5.927 10.662 1.00 90.50 83 LEU A CA 1
ATOM 649 C C . LEU A 1 83 ? -6.015 -5.777 11.460 1.00 90.50 83 LEU A C 1
ATOM 651 O O . LEU A 1 83 ? -6.156 -6.391 12.515 1.00 90.50 83 LEU A O 1
ATOM 655 N N . TYR A 1 84 ? -6.989 -5.037 10.925 1.00 90.75 84 TYR A N 1
ATOM 656 C CA . TYR A 1 84 ? -8.303 -4.877 11.543 1.00 90.75 84 TYR A CA 1
ATOM 657 C C . TYR A 1 84 ? -8.991 -6.232 11.773 1.00 90.75 84 TYR A C 1
ATOM 659 O O . TYR A 1 84 ? -9.417 -6.526 12.886 1.00 90.75 84 TYR A O 1
ATOM 667 N N . ASN A 1 85 ? -9.023 -7.104 10.760 1.00 90.19 85 ASN A N 1
ATOM 668 C CA . ASN A 1 85 ? -9.598 -8.450 10.876 1.00 90.19 85 ASN A CA 1
ATOM 669 C C . ASN A 1 85 ? -8.846 -9.318 11.906 1.00 90.19 85 ASN A C 1
ATOM 671 O O . ASN A 1 85 ? -9.461 -10.000 12.723 1.00 90.19 85 ASN A O 1
ATOM 675 N N . ILE A 1 86 ? -7.510 -9.273 11.909 1.00 89.94 86 ILE A N 1
ATOM 676 C CA . ILE A 1 86 ? -6.683 -10.037 12.857 1.00 89.94 86 ILE A CA 1
ATOM 677 C C . ILE A 1 86 ? -6.942 -9.585 14.299 1.00 89.94 86 ILE A C 1
ATOM 679 O O . ILE A 1 86 ? -7.098 -10.434 15.177 1.00 89.94 86 ILE A O 1
ATOM 683 N N . ILE A 1 87 ? -7.062 -8.277 14.544 1.00 92.25 87 ILE A N 1
ATOM 684 C CA . ILE A 1 87 ? -7.370 -7.730 15.874 1.00 92.25 87 ILE A CA 1
ATOM 685 C C . ILE A 1 87 ? -8.704 -8.273 16.401 1.00 92.25 87 ILE A C 1
ATOM 687 O O . ILE A 1 87 ? -8.810 -8.561 17.589 1.00 92.25 87 ILE A O 1
ATOM 691 N N . PHE A 1 88 ? -9.716 -8.464 15.550 1.00 90.19 88 PHE A N 1
ATOM 692 C CA . PHE A 1 88 ? -10.995 -9.049 15.975 1.00 90.19 88 PHE A C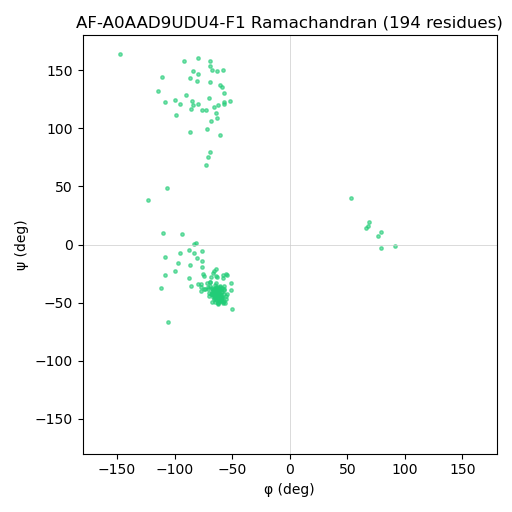A 1
ATOM 693 C C . PHE A 1 88 ? -10.956 -10.567 16.184 1.00 90.19 88 PHE A C 1
ATOM 695 O O . PHE A 1 88 ? -11.798 -11.092 16.908 1.00 90.19 88 PHE A O 1
ATOM 702 N N . LYS A 1 89 ? -9.970 -11.263 15.611 1.00 89.50 89 LYS A N 1
ATOM 703 C CA . LYS A 1 89 ? -9.783 -12.713 15.776 1.00 89.50 89 LYS A CA 1
ATOM 704 C C . LYS A 1 89 ? -8.941 -13.093 16.991 1.00 89.50 89 LYS A C 1
ATOM 706 O O . LYS A 1 89 ? -9.105 -14.192 17.510 1.00 89.50 89 LYS A O 1
ATOM 711 N N . VAL A 1 90 ? -8.020 -12.227 17.408 1.00 91.38 90 VAL A N 1
ATOM 712 C CA . VAL A 1 90 ? -7.061 -12.511 18.483 1.00 91.38 90 VAL A CA 1
ATOM 713 C C . VAL A 1 90 ? -7.420 -11.715 19.732 1.00 91.38 90 VAL A C 1
ATOM 715 O O . VAL A 1 90 ? -7.439 -10.483 19.706 1.00 91.38 90 VAL A O 1
ATOM 718 N N . GLU A 1 91 ? -7.633 -12.407 20.851 1.00 91.31 91 GLU A N 1
ATOM 719 C CA . GLU A 1 91 ? -7.820 -11.755 22.146 1.00 91.31 91 GLU A CA 1
ATOM 720 C C . GLU A 1 91 ? -6.552 -10.994 22.550 1.00 91.31 91 GLU A C 1
ATOM 722 O O . GLU A 1 91 ? -5.509 -11.563 22.864 1.00 91.31 91 GLU A O 1
ATOM 727 N N . SER A 1 92 ? -6.636 -9.668 22.513 1.00 92.75 92 SER A N 1
ATOM 728 C CA . SER A 1 92 ? -5.531 -8.762 22.817 1.00 92.75 92 SER A CA 1
ATOM 729 C C . SER A 1 92 ? -6.057 -7.473 23.460 1.00 92.75 92 SER A C 1
ATOM 731 O O . SER A 1 92 ? -7.246 -7.157 23.350 1.00 92.75 92 SER A O 1
ATOM 733 N N . PRO A 1 93 ? -5.210 -6.659 24.110 1.00 93.06 93 PRO A N 1
ATOM 734 C CA . PRO A 1 93 ? -5.623 -5.329 24.560 1.00 93.06 93 PRO A CA 1
ATOM 735 C C . PRO A 1 93 ? -6.147 -4.457 23.405 1.00 93.06 93 PRO A C 1
ATOM 737 O O . PRO A 1 93 ? -7.122 -3.723 23.572 1.00 93.06 93 PRO A O 1
ATOM 740 N N . ALA A 1 94 ? -5.556 -4.603 22.212 1.00 91.50 94 ALA A N 1
ATOM 741 C CA . ALA A 1 94 ? -6.006 -3.936 20.993 1.00 91.50 94 ALA A CA 1
ATOM 742 C C . ALA A 1 94 ? -7.428 -4.359 20.593 1.00 91.50 94 ALA A C 1
ATOM 744 O O . ALA A 1 94 ? -8.217 -3.509 20.190 1.00 91.50 94 ALA A O 1
ATOM 745 N N . HIS A 1 95 ? -7.784 -5.636 20.770 1.00 92.81 95 HIS A N 1
ATOM 746 C CA . HIS A 1 95 ? -9.138 -6.143 20.537 1.00 92.81 95 HIS A CA 1
ATOM 747 C C . HIS A 1 95 ? -10.177 -5.419 21.396 1.00 92.81 95 HIS A C 1
ATOM 749 O O . HIS A 1 95 ? -11.160 -4.899 20.873 1.00 92.81 95 HIS A O 1
ATOM 755 N N . ARG A 1 96 ? -9.933 -5.316 22.710 1.00 93.56 96 ARG A N 1
ATOM 756 C CA . ARG A 1 96 ? -10.851 -4.642 23.648 1.00 93.56 96 ARG A CA 1
ATOM 757 C C . ARG A 1 96 ? -11.006 -3.159 23.324 1.00 93.56 96 ARG A C 1
ATOM 759 O O . ARG A 1 96 ? -12.118 -2.633 23.333 1.00 93.56 96 ARG A O 1
ATOM 766 N N . LEU A 1 97 ? -9.898 -2.494 22.992 1.00 93.44 97 LEU A N 1
ATOM 767 C CA . LEU A 1 97 ? -9.924 -1.105 22.538 1.00 93.44 97 LEU A CA 1
ATOM 768 C C . LEU A 1 97 ? -10.751 -0.963 21.252 1.00 93.44 97 LEU A C 1
ATOM 770 O O . LEU A 1 97 ? -11.595 -0.074 21.159 1.00 93.44 97 LEU A O 1
ATOM 774 N N . MET A 1 98 ? -10.551 -1.854 20.280 1.00 92.56 98 MET A N 1
ATOM 775 C CA . MET A 1 98 ? -11.267 -1.811 19.007 1.00 92.56 98 MET A CA 1
ATOM 776 C C . MET A 1 98 ? -12.760 -2.106 19.169 1.00 92.56 98 MET A C 1
ATOM 778 O O . MET A 1 98 ? -13.576 -1.447 18.532 1.00 92.56 98 MET A O 1
ATOM 782 N N . GLN A 1 99 ? -13.137 -3.028 20.058 1.00 92.81 99 GLN A N 1
ATOM 783 C CA . GLN A 1 99 ? -14.533 -3.275 20.431 1.00 92.81 99 GLN A CA 1
ATOM 784 C C . GLN A 1 99 ? -15.183 -2.036 21.051 1.00 92.81 99 GLN A C 1
ATOM 786 O O . GLN A 1 99 ? -16.314 -1.701 20.704 1.00 92.81 99 GLN A O 1
ATOM 791 N N . HIS A 1 100 ? -14.470 -1.331 21.935 1.00 93.88 100 HIS A N 1
ATOM 792 C CA . HIS A 1 100 ? -14.960 -0.086 22.524 1.00 93.88 100 HIS A CA 1
ATOM 793 C C . HIS A 1 100 ? -15.142 1.021 21.472 1.00 93.88 100 HIS A C 1
ATOM 795 O O . HIS A 1 100 ? -16.151 1.725 21.470 1.00 93.88 100 HIS A O 1
ATOM 801 N N . LEU A 1 101 ? -14.194 1.166 20.543 1.00 93.06 101 LEU A N 1
ATOM 802 C CA . LEU A 1 101 ? -14.314 2.125 19.441 1.00 93.06 101 LEU A CA 1
ATOM 803 C C . LEU A 1 101 ? -15.458 1.755 18.4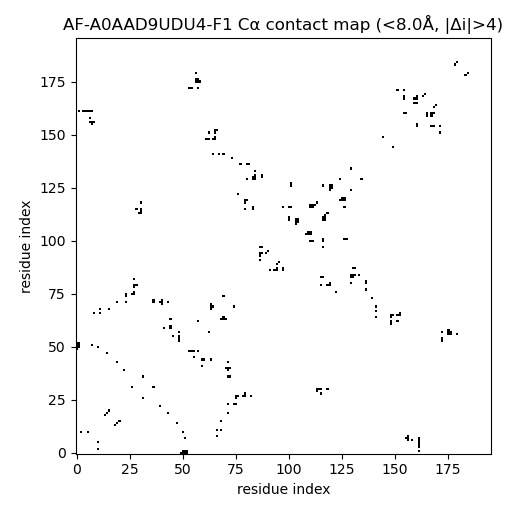88 1.00 93.06 101 LEU A C 1
ATOM 805 O O . LEU A 1 101 ? -16.208 2.632 18.061 1.00 93.06 101 LEU A O 1
ATOM 809 N N . LEU A 1 102 ? -15.624 0.465 18.192 1.00 93.25 102 LEU A N 1
ATOM 810 C CA . LEU A 1 102 ? -16.697 -0.035 17.339 1.00 93.25 102 LEU A CA 1
ATOM 811 C C . LEU A 1 102 ? -18.071 0.173 17.983 1.00 93.25 102 LEU A C 1
ATOM 813 O O . LEU A 1 102 ? -18.985 0.637 17.307 1.00 93.25 102 LEU A O 1
ATOM 817 N N . SER A 1 103 ? -18.228 -0.109 19.279 1.00 94.25 103 SER A N 1
ATOM 818 C CA . SER A 1 103 ? -19.495 0.132 19.979 1.00 94.25 103 SER A CA 1
ATOM 819 C C . SER A 1 103 ? -19.838 1.621 19.991 1.00 94.25 103 SER A C 1
ATOM 821 O O . SER A 1 103 ? -20.961 1.997 19.657 1.00 94.25 103 SER A O 1
ATOM 823 N N . ARG A 1 104 ? -18.854 2.490 20.256 1.00 94.00 104 ARG A N 1
ATOM 824 C CA . ARG A 1 104 ? -19.025 3.944 20.162 1.00 94.00 104 ARG A CA 1
ATOM 825 C C . ARG A 1 104 ? -19.446 4.382 18.755 1.00 94.00 104 ARG A C 1
ATOM 827 O O . ARG A 1 104 ? -20.325 5.231 18.626 1.00 94.00 104 ARG A O 1
ATOM 834 N N . PHE A 1 105 ? -18.864 3.797 17.714 1.00 93.31 105 PHE A N 1
ATOM 835 C CA . PHE A 1 105 ? -19.263 4.069 16.335 1.00 93.31 105 PHE A CA 1
ATOM 836 C C . PHE A 1 105 ? -20.704 3.623 16.047 1.00 93.31 105 PHE A C 1
ATOM 838 O O . PHE A 1 105 ? -21.451 4.380 15.439 1.00 93.31 105 PHE A O 1
ATOM 845 N N . ILE A 1 106 ? -21.127 2.455 16.536 1.00 92.06 106 ILE A N 1
ATOM 846 C CA . ILE A 1 106 ? -22.497 1.946 16.351 1.00 92.06 106 ILE A CA 1
ATOM 847 C C . ILE A 1 106 ? -23.530 2.847 17.044 1.00 92.06 106 ILE A C 1
ATOM 849 O O . ILE A 1 106 ? -24.556 3.162 16.448 1.00 92.06 106 ILE A O 1
ATOM 853 N N . PHE A 1 107 ? -23.269 3.280 18.281 1.00 94.12 107 PHE A N 1
ATOM 854 C CA . PHE A 1 107 ? -24.229 4.088 19.044 1.00 94.12 107 PHE A CA 1
ATOM 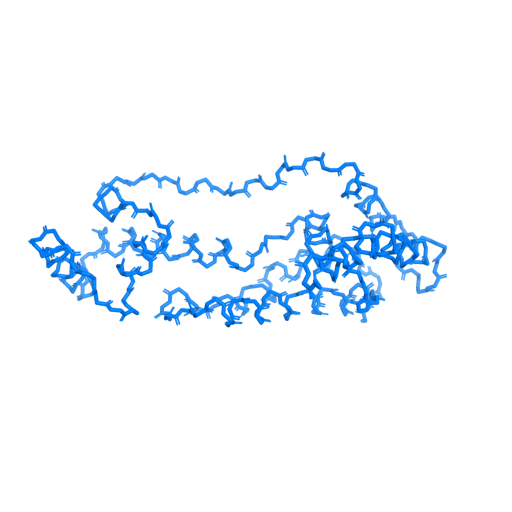855 C C . PHE A 1 107 ? -24.283 5.554 18.606 1.00 94.12 107 PHE A C 1
ATOM 857 O O . PHE A 1 107 ? -25.360 6.142 18.571 1.00 94.12 107 PHE A O 1
ATOM 864 N N . TYR A 1 108 ? -23.133 6.161 18.302 1.00 92.81 108 TYR A N 1
ATOM 865 C CA . TYR A 1 108 ? -23.044 7.605 18.058 1.00 92.81 108 TYR A CA 1
ATOM 866 C C . TYR A 1 108 ? -22.798 7.974 16.592 1.00 92.81 108 TYR A C 1
ATOM 868 O O . TYR A 1 108 ? -22.843 9.157 16.260 1.00 92.81 108 TYR A O 1
ATOM 876 N N . GLY A 1 109 ? -22.472 7.007 15.728 1.00 88.00 109 GLY A N 1
ATOM 877 C CA . GLY A 1 109 ? -22.113 7.251 14.327 1.00 88.00 109 GLY A CA 1
ATOM 878 C C . GLY A 1 109 ? -20.805 8.029 14.138 1.00 88.00 109 GLY A C 1
ATOM 879 O O . GLY A 1 109 ? -20.561 8.557 13.058 1.00 88.00 109 GLY A O 1
ATOM 880 N N . LYS A 1 110 ? -19.974 8.153 15.182 1.00 87.81 110 LYS A N 1
ATOM 881 C CA . LYS A 1 110 ? -18.746 8.966 15.173 1.00 87.81 110 LYS A CA 1
ATOM 882 C C . LYS A 1 110 ? -17.507 8.092 15.319 1.00 87.81 110 LYS A C 1
ATOM 884 O O . LYS A 1 110 ? -17.435 7.268 16.231 1.00 87.81 110 LY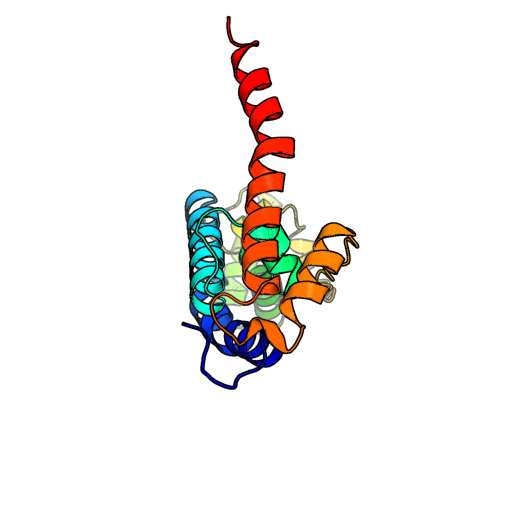S A O 1
ATOM 889 N N . THR A 1 111 ? -16.519 8.319 14.460 1.00 89.06 111 THR A N 1
ATOM 890 C CA . THR A 1 111 ? -15.173 7.746 14.569 1.00 89.06 111 THR A CA 1
ATOM 891 C C . THR A 1 111 ? -14.245 8.685 15.338 1.00 89.06 111 THR A C 1
ATOM 893 O O . THR A 1 111 ? -14.501 9.884 15.467 1.00 89.06 111 THR A O 1
ATOM 896 N N . VAL A 1 112 ? -13.171 8.128 15.901 1.00 89.00 112 VAL A N 1
ATOM 897 C CA . VAL A 1 112 ? -12.084 8.918 16.493 1.00 89.00 112 VAL A CA 1
ATOM 898 C C . VAL A 1 112 ? -10.995 9.069 15.431 1.00 89.00 112 VAL A C 1
ATOM 900 O O . VAL A 1 112 ? -10.480 8.039 14.984 1.00 89.00 112 VAL A O 1
ATOM 903 N N . PRO A 1 113 ? -10.635 10.301 15.030 1.00 86.94 113 PRO A N 1
ATOM 904 C CA . PRO A 1 113 ? -9.743 10.524 13.903 1.00 86.94 113 PRO A CA 1
ATOM 905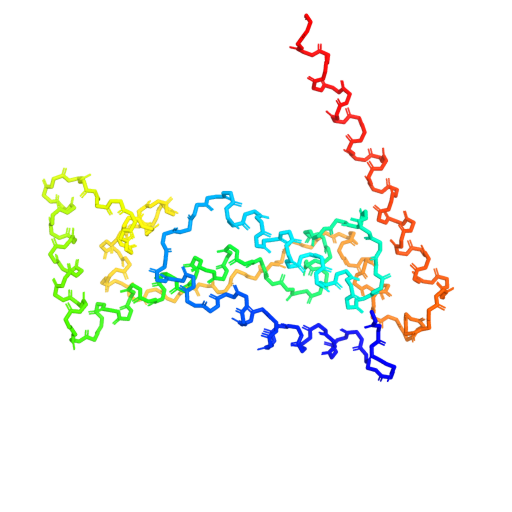 C C . PRO A 1 113 ? -8.377 9.881 14.130 1.00 86.94 113 PRO A C 1
ATOM 907 O O . PRO A 1 113 ? -7.811 9.956 15.222 1.00 86.94 113 PRO A O 1
ATOM 910 N N . GLY A 1 114 ? -7.857 9.243 13.085 1.00 84.75 114 GLY A N 1
ATOM 911 C CA . GLY A 1 114 ? -6.544 8.599 13.100 1.00 84.75 114 GLY A CA 1
ATOM 912 C C . GLY A 1 114 ? -6.477 7.258 13.834 1.00 84.75 114 GLY A C 1
ATOM 913 O O . GLY A 1 114 ? -5.395 6.695 13.982 1.00 84.75 114 GLY A O 1
ATOM 914 N N . THR A 1 115 ? -7.618 6.720 14.264 1.00 89.19 115 THR A N 1
ATOM 915 C CA . THR A 1 115 ? -7.703 5.322 14.700 1.00 89.19 115 THR A CA 1
ATOM 916 C C . THR A 1 115 ? -7.799 4.377 13.503 1.00 89.19 115 THR A C 1
ATOM 918 O O . THR A 1 115 ? -8.215 4.765 12.414 1.00 89.19 115 THR A O 1
ATOM 921 N N . LEU A 1 116 ? -7.479 3.097 13.711 1.00 88.88 116 LEU A N 1
ATOM 922 C CA . LEU A 1 116 ? -7.635 2.073 12.672 1.00 88.88 116 LEU A CA 1
ATOM 923 C C . LEU A 1 116 ? -9.086 1.988 12.163 1.00 88.88 116 LEU A C 1
ATOM 925 O O . LEU A 1 116 ? -9.314 1.828 10.970 1.00 88.88 116 LEU A O 1
ATOM 929 N N . LEU A 1 117 ? -10.064 2.139 13.066 1.00 90.94 117 LEU A N 1
ATOM 930 C CA . LEU A 1 117 ? -11.487 2.159 12.722 1.00 90.94 117 LEU A CA 1
ATOM 931 C C . LEU A 1 117 ? -11.831 3.327 11.791 1.00 90.94 117 LEU A C 1
ATOM 933 O O . LEU A 1 117 ? -12.564 3.142 10.825 1.00 90.94 117 LEU A O 1
ATOM 937 N N . ASP A 1 118 ? -11.285 4.508 12.072 1.00 90.25 118 ASP A N 1
ATOM 938 C CA . ASP A 1 118 ? -11.443 5.690 11.225 1.00 90.25 118 ASP A CA 1
ATOM 939 C C . ASP A 1 118 ? -10.847 5.466 9.832 1.00 90.25 118 ASP A C 1
ATOM 941 O O . ASP A 1 118 ? -11.499 5.757 8.833 1.00 90.25 118 ASP A O 1
ATOM 945 N N . GLY A 1 119 ? -9.675 4.826 9.759 1.00 86.88 119 GLY A N 1
ATOM 946 C CA . GLY A 1 119 ? -9.075 4.388 8.499 1.00 86.88 119 GLY A CA 1
ATOM 947 C C . GLY A 1 119 ? -10.007 3.480 7.690 1.00 86.88 119 GLY A C 1
ATOM 948 O O . GLY A 1 119 ? -10.283 3.772 6.530 1.00 86.88 119 GLY A O 1
ATOM 949 N N . VAL A 1 120 ? -10.566 2.433 8.306 1.00 89.19 120 VAL A N 1
ATOM 950 C CA . VAL A 1 120 ? -11.498 1.504 7.634 1.00 89.19 120 VAL A CA 1
ATOM 951 C C . VAL A 1 120 ? -12.757 2.220 7.133 1.00 89.19 120 VAL A C 1
ATOM 953 O O . VAL A 1 120 ? -13.172 2.002 5.995 1.00 89.19 120 VAL A O 1
ATOM 956 N N . VAL A 1 121 ? -13.338 3.110 7.943 1.00 90.00 121 VAL A N 1
ATOM 957 C CA . VAL A 1 121 ? -14.520 3.894 7.547 1.00 90.00 121 VAL A CA 1
ATOM 958 C C . VAL A 1 121 ? -14.185 4.862 6.409 1.00 90.00 121 VAL A C 1
ATOM 960 O O . VAL A 1 121 ? -14.963 4.985 5.465 1.00 90.00 121 VAL A O 1
ATOM 963 N N . SER A 1 122 ? -13.014 5.507 6.449 1.00 87.12 122 SER A N 1
ATOM 964 C CA . SER A 1 122 ? -12.566 6.441 5.406 1.00 87.12 122 SER A CA 1
ATOM 965 C C . SER A 1 122 ? -12.350 5.771 4.043 1.00 87.12 122 SER A C 1
ATOM 967 O O . SER A 1 122 ? -12.534 6.411 3.011 1.00 87.12 122 SER A O 1
ATOM 969 N N . MET A 1 123 ? -12.034 4.471 4.031 1.00 85.12 123 MET A N 1
ATOM 970 C CA . MET A 1 123 ? -11.918 3.654 2.816 1.00 85.12 123 MET A CA 1
ATOM 971 C C . MET A 1 123 ? -13.284 3.260 2.223 1.00 85.12 123 MET A C 1
ATOM 973 O O . MET A 1 123 ? -13.330 2.651 1.158 1.00 85.12 123 MET A O 1
ATOM 977 N N . GLY A 1 124 ? -14.396 3.584 2.895 1.00 85.75 124 GLY A N 1
ATOM 978 C CA . GLY A 1 124 ? -15.749 3.194 2.483 1.00 85.75 124 GLY A CA 1
ATOM 979 C C . GLY A 1 124 ? -16.118 1.749 2.834 1.00 85.75 124 GLY A C 1
ATOM 980 O O . GLY A 1 124 ? -17.147 1.248 2.381 1.00 85.75 124 GLY A O 1
ATOM 981 N N . GLU A 1 125 ? -15.303 1.070 3.643 1.00 85.00 125 GLU A N 1
ATOM 982 C CA . GLU A 1 125 ? -15.545 -0.306 4.070 1.00 85.00 125 GLU A CA 1
ATOM 983 C C . GLU A 1 125 ? -16.433 -0.352 5.318 1.00 85.00 125 GLU A C 1
ATOM 985 O O . GLU A 1 125 ? -16.325 0.473 6.225 1.00 85.00 125 GLU A O 1
ATOM 990 N N . SER A 1 126 ? -17.317 -1.352 5.392 1.00 87.75 126 SER A N 1
ATOM 991 C CA . SER A 1 126 ? -18.187 -1.547 6.557 1.00 87.75 126 SER A CA 1
ATOM 992 C C . SER A 1 126 ? -17.391 -2.168 7.716 1.00 87.75 126 SER A C 1
ATOM 994 O O . SER A 1 126 ? -16.978 -3.329 7.602 1.00 87.75 126 SER A O 1
ATOM 996 N N . PRO A 1 127 ? -17.214 -1.469 8.858 1.00 86.88 127 PRO A N 1
ATOM 997 C CA . PRO A 1 127 ? -16.393 -1.977 9.958 1.00 86.88 127 PRO A CA 1
ATOM 998 C C . PRO A 1 127 ? -16.952 -3.257 10.574 1.00 86.88 127 PRO A C 1
ATOM 1000 O O . PRO A 1 127 ? -16.213 -4.189 10.865 1.00 86.88 127 PRO A O 1
ATOM 1003 N N . THR A 1 128 ? -18.276 -3.347 10.710 1.00 87.38 128 THR A N 1
ATOM 1004 C CA . THR A 1 128 ? -18.950 -4.529 11.263 1.00 87.38 128 THR A CA 1
ATOM 1005 C C . THR A 1 128 ? -18.802 -5.733 10.342 1.00 87.38 128 THR A C 1
ATOM 1007 O O . THR A 1 128 ? -18.432 -6.817 10.794 1.00 87.38 128 THR A O 1
ATOM 1010 N N . LYS A 1 129 ? -19.006 -5.549 9.031 1.00 86.50 129 LYS A N 1
ATOM 1011 C CA . LYS A 1 129 ? -18.797 -6.621 8.053 1.00 86.50 129 LYS A CA 1
ATOM 1012 C C . LYS A 1 129 ? -17.343 -7.087 8.072 1.00 86.50 129 LYS A C 1
ATOM 1014 O O . LYS A 1 129 ? -17.102 -8.286 8.056 1.00 86.50 129 LYS A O 1
ATOM 1019 N N . ARG A 1 130 ? -16.380 -6.167 8.144 1.00 84.06 130 ARG A N 1
ATOM 1020 C CA . ARG A 1 130 ? -14.951 -6.499 8.126 1.00 84.06 130 ARG A CA 1
ATOM 1021 C C . ARG A 1 130 ? -14.458 -7.157 9.419 1.00 84.06 130 ARG A C 1
ATOM 1023 O O . ARG A 1 130 ? -13.569 -8.000 9.352 1.00 84.06 130 ARG A O 1
ATOM 1030 N N . ALA A 1 131 ? -15.028 -6.784 10.565 1.00 83.69 131 ALA A N 1
ATOM 1031 C CA . ALA A 1 131 ? -14.685 -7.344 11.871 1.00 83.69 131 ALA A CA 1
ATOM 1032 C C . ALA A 1 131 ? -15.155 -8.798 12.020 1.00 83.69 131 ALA A C 1
ATOM 1034 O O . ALA A 1 131 ? -14.421 -9.625 12.554 1.00 83.69 131 ALA A O 1
ATOM 1035 N N . PHE A 1 132 ? -16.367 -9.110 11.544 1.00 82.00 132 PHE A N 1
ATOM 1036 C CA . PHE A 1 132 ? -17.013 -10.400 11.816 1.00 82.00 132 PHE A CA 1
ATOM 1037 C C . PHE A 1 132 ? -17.076 -11.342 10.609 1.00 82.00 132 PHE A C 1
ATOM 1039 O O . PHE A 1 132 ? -17.070 -12.557 10.792 1.00 82.00 132 PHE A O 1
ATOM 1046 N N . ASN A 1 133 ? -17.071 -10.823 9.375 1.00 78.31 133 ASN A N 1
ATOM 1047 C CA . ASN A 1 133 ? -16.976 -11.658 8.181 1.00 78.31 133 ASN A CA 1
ATOM 1048 C C . ASN A 1 133 ? -15.541 -11.682 7.666 1.00 78.31 133 ASN A C 1
ATOM 1050 O O . ASN A 1 133 ? -15.025 -10.714 7.104 1.00 78.31 133 ASN A O 1
ATOM 1054 N N . SER A 1 134 ? -14.916 -12.852 7.788 1.00 61.09 134 SER A N 1
ATOM 1055 C CA . SER A 1 134 ? -13.598 -13.133 7.230 1.00 61.09 134 SER A CA 1
ATOM 1056 C C . SER A 1 134 ? -13.671 -13.280 5.706 1.00 61.09 134 SER A C 1
ATOM 1058 O O . SER A 1 134 ? -13.474 -14.366 5.168 1.00 61.09 134 SER A O 1
ATOM 1060 N N . GLN A 1 135 ? -13.945 -12.194 4.987 1.00 62.28 135 GLN A N 1
ATOM 1061 C CA . GLN A 1 135 ? -13.761 -12.175 3.541 1.00 62.28 135 GLN A CA 1
ATOM 1062 C C . GLN A 1 135 ? -12.277 -11.959 3.237 1.00 62.28 135 GLN A C 1
ATOM 1064 O O . GLN A 1 135 ? -11.678 -10.957 3.645 1.00 62.28 135 GLN A O 1
ATOM 1069 N N . HIS A 1 136 ? -11.675 -12.916 2.531 1.00 59.03 136 HIS A N 1
ATOM 1070 C CA . HIS A 1 136 ? -10.339 -12.770 1.959 1.00 59.03 136 HIS A CA 1
ATOM 1071 C C . HIS A 1 136 ? -10.316 -11.467 1.146 1.00 59.03 136 HIS A C 1
ATOM 1073 O O . HIS A 1 136 ? -11.168 -11.295 0.277 1.00 59.03 136 HIS A O 1
ATOM 1079 N N . VAL A 1 137 ? -9.402 -10.527 1.437 1.00 60.06 137 VAL A N 1
ATOM 1080 C CA . VAL A 1 137 ? -9.213 -9.362 0.550 1.00 60.06 137 VAL A CA 1
ATOM 1081 C C . VAL A 1 137 ? -8.710 -9.945 -0.767 1.00 60.06 137 VAL A C 1
ATOM 1083 O O . VAL A 1 137 ? -7.630 -10.547 -0.755 1.00 60.06 137 VAL A O 1
ATOM 1086 N N . PRO A 1 138 ? -9.457 -9.884 -1.881 1.00 54.97 138 PRO A N 1
ATOM 1087 C CA . PRO A 1 138 ? -8.890 -10.299 -3.152 1.00 54.97 138 PRO A CA 1
ATOM 1088 C C . PRO A 1 138 ? -7.641 -9.449 -3.384 1.00 54.97 138 PRO A C 1
ATOM 1090 O O . PRO A 1 138 ? -7.678 -8.230 -3.219 1.00 54.97 138 PRO A O 1
ATOM 1093 N N . LYS A 1 139 ? -6.507 -10.081 -3.714 1.00 56.72 139 LYS A N 1
ATOM 1094 C CA . LYS A 1 139 ? -5.383 -9.317 -4.261 1.00 56.72 139 LYS A CA 1
ATOM 1095 C C . LYS A 1 139 ? -5.943 -8.615 -5.487 1.00 56.72 139 LYS A C 1
ATOM 1097 O O . LYS A 1 139 ? -6.477 -9.298 -6.359 1.00 56.72 139 LYS A O 1
ATOM 1102 N N . THR A 1 140 ? -5.887 -7.289 -5.524 1.00 54.59 140 THR A N 1
ATOM 1103 C CA . THR A 1 140 ? -6.285 -6.517 -6.695 1.00 54.59 140 THR A CA 1
ATOM 1104 C C . THR A 1 140 ? -5.367 -6.957 -7.828 1.00 54.59 140 THR A C 1
ATOM 1106 O O . THR A 1 140 ? -4.226 -6.515 -7.927 1.00 54.59 140 THR A O 1
ATOM 1109 N N . SER A 1 141 ? -5.808 -7.922 -8.634 1.00 47.19 141 SER A N 1
ATOM 1110 C CA . SER A 1 141 ? -5.094 -8.304 -9.837 1.00 47.19 141 SER A CA 1
ATOM 1111 C C . SER A 1 141 ? -5.228 -7.114 -10.767 1.00 47.19 141 SER A C 1
ATOM 1113 O O . SER A 1 141 ? -6.317 -6.824 -11.261 1.00 47.19 141 SER A O 1
ATOM 1115 N N . VAL A 1 142 ? -4.141 -6.369 -10.942 1.00 54.22 142 VAL A N 1
ATOM 1116 C CA . VAL A 1 142 ? -4.081 -5.255 -11.883 1.00 54.22 142 VAL A CA 1
ATOM 1117 C C . VAL A 1 142 ? -4.084 -5.846 -13.295 1.00 54.22 142 VAL A C 1
ATOM 1119 O O . VAL A 1 142 ? -3.055 -5.945 -13.948 1.00 54.22 142 VAL A O 1
ATOM 1122 N N . THR A 1 143 ? -5.248 -6.303 -13.747 1.00 49.00 143 THR A N 1
ATOM 1123 C CA . THR A 1 143 ? -5.499 -6.830 -15.094 1.00 49.00 143 THR A CA 1
ATOM 1124 C C . THR A 1 143 ? -6.299 -5.808 -15.893 1.00 49.00 143 THR A C 1
ATOM 1126 O O . THR A 1 143 ? -7.321 -6.133 -16.487 1.00 49.00 143 THR A O 1
ATOM 1129 N N . ASN A 1 144 ? -5.860 -4.546 -15.887 1.00 52.12 144 ASN A N 1
ATOM 1130 C CA . ASN A 1 144 ? -6.232 -3.644 -16.974 1.00 52.12 144 ASN A CA 1
ATOM 1131 C C . ASN A 1 144 ? -5.190 -3.858 -18.067 1.00 52.12 144 ASN A C 1
ATOM 1133 O O . ASN A 1 144 ? -4.080 -3.330 -17.974 1.00 52.12 144 ASN A O 1
ATOM 1137 N N . ASN A 1 145 ? -5.551 -4.697 -19.038 1.00 55.06 145 ASN A N 1
ATOM 1138 C CA . ASN A 1 145 ? -4.768 -4.984 -20.235 1.00 55.06 145 ASN A CA 1
ATOM 1139 C C . ASN A 1 145 ? -4.753 -3.733 -21.126 1.00 55.06 145 ASN A C 1
ATOM 1141 O O . ASN A 1 145 ? -5.532 -3.607 -22.067 1.00 55.06 145 ASN A O 1
ATOM 1145 N N . ASP A 1 146 ? -3.905 -2.769 -20.781 1.00 71.50 146 ASP A N 1
ATOM 1146 C CA . ASP A 1 146 ? -3.628 -1.615 -21.627 1.00 71.50 146 ASP A CA 1
ATOM 1147 C C . ASP A 1 146 ? -2.546 -2.046 -22.640 1.00 71.50 146 ASP A C 1
ATOM 1149 O O . ASP A 1 146 ? -1.436 -2.382 -22.230 1.00 71.50 146 ASP A O 1
ATOM 1153 N N . CYS A 1 147 ? -2.798 -1.998 -23.958 1.00 73.06 147 CYS A N 1
ATOM 1154 C CA . CYS A 1 147 ? -1.802 -2.404 -24.976 1.00 73.06 147 CYS A CA 1
ATOM 1155 C C . CYS A 1 147 ? -0.455 -1.662 -24.842 1.00 73.06 147 CYS A C 1
ATOM 1157 O O . CYS A 1 147 ? 0.605 -2.159 -25.229 1.00 73.06 147 CYS A O 1
ATOM 1159 N N . LEU A 1 148 ? -0.486 -0.457 -24.267 1.00 73.31 148 LEU A N 1
ATOM 1160 C CA . LEU A 1 148 ? 0.698 0.338 -23.962 1.00 73.31 148 LEU A CA 1
ATOM 1161 C C . LEU A 1 148 ? 1.520 -0.256 -22.805 1.00 73.31 148 LEU A C 1
ATOM 1163 O O . LEU A 1 148 ? 2.749 -0.225 -22.848 1.00 73.31 148 LEU A O 1
ATOM 1167 N N . VAL A 1 149 ? 0.861 -0.835 -21.798 1.00 76.00 149 VAL A N 1
ATOM 1168 C CA . VAL A 1 149 ? 1.520 -1.577 -20.714 1.00 76.00 149 VAL A CA 1
ATOM 1169 C C . VAL A 1 149 ? 2.192 -2.826 -21.277 1.00 76.00 149 VAL A C 1
ATOM 1171 O O . VAL A 1 149 ? 3.341 -3.075 -20.926 1.00 76.00 149 VAL A O 1
ATOM 1174 N N . ASP A 1 150 ? 1.546 -3.543 -22.198 1.00 77.62 150 ASP A N 1
ATOM 1175 C CA . ASP A 1 150 ? 2.127 -4.733 -22.841 1.00 77.62 150 ASP A CA 1
ATOM 1176 C C . ASP A 1 150 ? 3.333 -4.388 -23.722 1.00 77.62 150 ASP A C 1
ATOM 1178 O O . ASP A 1 150 ? 4.350 -5.081 -23.695 1.00 77.62 150 ASP A O 1
ATOM 1182 N N . SER A 1 151 ? 3.268 -3.265 -24.438 1.00 80.19 151 SER A N 1
ATOM 1183 C CA . SER A 1 151 ? 4.380 -2.767 -25.258 1.00 80.19 151 SER A CA 1
ATOM 1184 C C . SER A 1 151 ? 5.588 -2.383 -24.398 1.00 80.19 151 SER A C 1
ATOM 1186 O O . SER A 1 151 ? 6.719 -2.768 -24.689 1.00 80.19 151 SER A O 1
ATOM 1188 N N . ILE A 1 152 ? 5.357 -1.662 -23.295 1.00 77.44 152 ILE A N 1
ATOM 1189 C CA . ILE A 1 152 ? 6.416 -1.306 -22.340 1.00 77.44 152 ILE A CA 1
ATOM 1190 C C . ILE A 1 152 ? 6.961 -2.554 -21.651 1.00 77.44 152 ILE A C 1
ATOM 1192 O O . ILE A 1 152 ? 8.167 -2.667 -21.458 1.00 77.44 152 ILE A O 1
ATOM 1196 N N . ARG A 1 153 ? 6.092 -3.507 -21.311 1.00 81.00 153 ARG A N 1
ATOM 1197 C CA . ARG A 1 153 ? 6.482 -4.790 -20.736 1.00 81.00 153 ARG A CA 1
ATOM 1198 C C . ARG A 1 153 ? 7.417 -5.548 -21.676 1.00 81.00 153 ARG A C 1
ATOM 1200 O O . ARG A 1 153 ? 8.477 -5.983 -21.245 1.00 81.00 153 ARG A O 1
ATOM 1207 N N . HIS A 1 154 ? 7.063 -5.651 -22.953 1.00 80.50 154 HIS A N 1
ATOM 1208 C CA . HIS A 1 154 ? 7.896 -6.306 -23.958 1.00 80.50 154 HIS A CA 1
ATOM 1209 C C . HIS A 1 154 ? 9.277 -5.638 -24.084 1.00 80.50 154 HIS A C 1
ATOM 1211 O O . HIS A 1 154 ? 10.298 -6.319 -24.014 1.00 80.50 154 HIS A O 1
ATOM 1217 N N . LEU A 1 155 ? 9.318 -4.302 -24.156 1.00 76.62 155 LEU A N 1
ATOM 1218 C CA . LEU A 1 155 ? 10.569 -3.533 -24.222 1.00 76.62 155 LEU A CA 1
ATOM 1219 C C . LEU A 1 155 ? 11.435 -3.681 -22.964 1.00 76.62 155 LEU A C 1
ATOM 1221 O O . LEU A 1 155 ? 12.658 -3.708 -23.061 1.00 76.62 155 LEU A O 1
ATOM 1225 N N . LEU A 1 156 ? 10.816 -3.768 -21.783 1.00 74.81 156 LEU A N 1
ATOM 1226 C CA . LEU A 1 156 ? 11.536 -3.943 -20.524 1.00 74.81 156 LEU A CA 1
ATOM 1227 C C . LEU A 1 156 ? 12.179 -5.322 -20.418 1.00 74.81 156 LEU A C 1
ATOM 1229 O O . LEU A 1 156 ? 13.257 -5.405 -19.855 1.00 74.81 156 LEU A O 1
ATOM 1233 N N . PHE A 1 157 ? 11.547 -6.377 -20.938 1.00 75.75 157 PHE A N 1
ATOM 1234 C CA . PHE A 1 157 ? 12.024 -7.760 -20.805 1.00 75.75 157 PHE A CA 1
ATOM 1235 C C . PHE A 1 157 ? 12.890 -8.251 -21.968 1.00 75.75 157 PHE A C 1
ATOM 1237 O O . PHE A 1 157 ? 13.210 -9.434 -22.033 1.00 75.75 157 PHE A O 1
ATOM 1244 N N . THR A 1 158 ? 13.289 -7.365 -22.878 1.00 76.81 158 THR A N 1
ATOM 1245 C CA . THR A 1 158 ? 14.173 -7.738 -23.985 1.00 76.81 158 THR A CA 1
ATOM 1246 C C . THR A 1 158 ? 15.635 -7.785 -23.521 1.00 76.81 158 THR A C 1
ATOM 1248 O O . THR A 1 158 ? 16.085 -6.934 -22.749 1.00 76.81 158 THR A O 1
ATOM 1251 N N . ASP A 1 159 ? 16.404 -8.767 -24.005 1.00 66.56 159 ASP A N 1
ATOM 1252 C CA . ASP A 1 159 ? 17.789 -9.026 -23.572 1.00 66.56 159 ASP A CA 1
ATOM 1253 C C . ASP A 1 159 ? 18.730 -7.818 -23.760 1.00 66.56 159 ASP A C 1
ATOM 1255 O O . ASP A 1 159 ? 19.707 -7.648 -23.018 1.00 66.56 159 ASP A O 1
ATOM 1259 N N . ASN A 1 160 ? 18.426 -6.929 -24.715 1.00 65.12 160 ASN A N 1
ATOM 1260 C CA . ASN A 1 160 ? 19.242 -5.748 -24.991 1.00 65.12 160 ASN A CA 1
ATOM 1261 C C . ASN A 1 160 ? 18.948 -4.561 -24.065 1.00 65.12 160 ASN A C 1
ATOM 1263 O O . ASN A 1 160 ? 19.717 -3.596 -24.096 1.00 65.12 160 ASN A O 1
ATOM 1267 N N . PHE A 1 161 ? 17.915 -4.615 -23.214 1.00 64.19 161 PHE A N 1
ATOM 1268 C CA . PHE A 1 161 ? 17.636 -3.556 -22.236 1.00 64.19 161 PHE A CA 1
ATOM 1269 C C . PHE A 1 161 ? 18.777 -3.400 -21.216 1.00 64.19 161 PHE A C 1
ATOM 1271 O O . PHE A 1 161 ? 19.051 -2.304 -20.728 1.00 64.19 161 PHE A O 1
ATOM 1278 N N . THR A 1 162 ? 19.509 -4.486 -20.951 1.00 60.44 162 THR A N 1
ATOM 1279 C CA . THR A 1 162 ? 20.637 -4.507 -20.010 1.00 60.44 162 THR A CA 1
ATOM 1280 C C . THR A 1 162 ? 21.807 -3.619 -20.455 1.00 60.44 162 THR A C 1
ATOM 1282 O O . THR A 1 162 ? 22.630 -3.207 -19.634 1.00 60.44 162 THR A O 1
ATOM 1285 N N . LYS A 1 163 ? 21.890 -3.294 -21.755 1.00 65.19 163 LYS A N 1
ATOM 1286 C CA . LYS A 1 163 ? 22.927 -2.420 -22.309 1.00 65.19 163 LYS A CA 1
ATOM 1287 C C . LYS A 1 163 ? 22.490 -0.952 -22.185 1.00 65.19 163 LYS A C 1
ATOM 1289 O O . LYS A 1 163 ? 21.509 -0.558 -22.824 1.00 65.19 163 LYS A O 1
ATOM 1294 N N . PRO A 1 164 ? 23.212 -0.113 -21.418 1.00 59.12 164 PRO A N 1
ATOM 1295 C CA . PRO A 1 164 ? 22.910 1.314 -21.365 1.00 59.12 164 PRO A CA 1
ATOM 1296 C C . PRO A 1 164 ? 23.008 1.915 -22.779 1.00 59.12 164 PRO A C 1
ATOM 1298 O O . PRO A 1 164 ? 23.949 1.610 -23.507 1.00 59.12 164 PRO A O 1
ATOM 1301 N N . TYR A 1 165 ? 22.035 2.751 -23.163 1.00 61.03 165 TYR A N 1
ATOM 1302 C CA . TYR A 1 165 ? 21.903 3.368 -24.500 1.00 61.03 165 TYR A CA 1
ATOM 1303 C C . TYR A 1 165 ? 21.565 2.422 -25.666 1.00 61.03 165 TYR A C 1
ATOM 1305 O O . TYR A 1 165 ? 21.681 2.814 -26.827 1.00 61.03 165 TYR A O 1
ATOM 1313 N N . SER A 1 166 ? 21.097 1.201 -25.390 1.00 62.72 166 SER A N 1
ATOM 1314 C CA . SER A 1 166 ? 20.495 0.353 -26.425 1.00 62.72 166 SER A CA 1
ATOM 1315 C C . SER A 1 166 ? 19.299 1.048 -27.095 1.00 62.72 166 SER A C 1
ATOM 1317 O O . SER A 1 166 ? 18.589 1.832 -26.453 1.00 62.72 166 SER A O 1
ATOM 1319 N N . HIS A 1 167 ? 19.042 0.740 -28.373 1.00 58.91 167 HIS A N 1
ATOM 1320 C CA . HIS A 1 167 ? 17.906 1.286 -29.127 1.00 58.91 167 HIS A CA 1
ATOM 1321 C C . HIS A 1 167 ? 16.583 1.114 -28.369 1.00 58.91 167 HIS A C 1
ATOM 1323 O O . HIS A 1 167 ? 15.792 2.050 -28.317 1.00 58.91 167 HIS A O 1
ATOM 1329 N N . GLU A 1 168 ? 16.391 -0.023 -27.700 1.00 64.25 168 GLU A N 1
ATOM 1330 C CA . GLU A 1 168 ? 15.209 -0.329 -26.886 1.00 64.25 168 GLU A CA 1
ATOM 1331 C C . GLU A 1 168 ? 15.076 0.608 -25.670 1.00 64.25 168 GLU A C 1
ATOM 1333 O O . GLU A 1 168 ? 14.011 1.181 -25.428 1.00 64.25 168 GLU A O 1
ATOM 1338 N N . HIS A 1 169 ? 16.179 0.864 -24.959 1.00 63.28 169 HIS A N 1
ATOM 1339 C CA . HIS A 1 169 ? 16.223 1.790 -23.822 1.00 63.28 169 HIS A CA 1
ATOM 1340 C C . HIS A 1 169 ? 15.920 3.232 -24.263 1.00 63.28 169 HIS A C 1
ATOM 1342 O O . HIS A 1 169 ? 15.160 3.949 -23.607 1.00 63.28 169 HIS A O 1
ATOM 1348 N N . CYS A 1 170 ? 16.463 3.654 -25.410 1.00 62.06 170 CYS A N 1
ATOM 1349 C CA . CYS A 1 170 ? 16.142 4.946 -26.013 1.00 62.06 170 CYS A CA 1
ATOM 1350 C C . CYS A 1 170 ? 14.672 5.009 -26.442 1.00 62.06 170 CYS A C 1
ATOM 1352 O O . CYS A 1 170 ? 13.994 5.977 -26.103 1.00 62.06 170 CYS A O 1
ATOM 1354 N N . THR A 1 171 ? 14.140 3.978 -27.110 1.00 63.66 171 THR A N 1
ATOM 1355 C CA . THR A 1 171 ? 12.726 3.955 -27.516 1.00 63.66 171 THR A CA 1
ATOM 1356 C C . THR A 1 171 ? 11.789 4.032 -26.322 1.00 63.66 171 THR A C 1
ATOM 1358 O O . THR A 1 171 ? 10.816 4.771 -26.390 1.00 63.66 171 THR A O 1
ATOM 1361 N N . LEU A 1 172 ? 12.095 3.383 -25.196 1.00 66.12 172 LEU A N 1
ATOM 1362 C CA . LEU A 1 172 ? 11.273 3.474 -23.990 1.00 66.12 172 LEU A CA 1
ATOM 1363 C C . LEU A 1 172 ? 11.264 4.906 -23.430 1.00 66.12 172 LEU A C 1
ATOM 1365 O O . LEU A 1 172 ? 10.200 5.431 -23.099 1.00 66.12 172 LEU A O 1
ATOM 1369 N N . ILE A 1 173 ? 12.419 5.581 -23.402 1.00 65.44 173 ILE A N 1
ATOM 1370 C CA . ILE A 1 173 ? 12.501 7.001 -23.020 1.00 65.44 173 ILE A CA 1
ATOM 1371 C C . ILE A 1 173 ? 11.686 7.876 -23.985 1.00 65.44 173 ILE A C 1
ATOM 1373 O O . ILE A 1 173 ? 10.927 8.735 -23.528 1.00 65.44 173 ILE A O 1
ATOM 1377 N N . TYR A 1 174 ? 11.797 7.642 -25.296 1.00 65.12 174 TYR A N 1
ATOM 1378 C CA . TYR A 1 174 ? 11.052 8.384 -26.313 1.00 65.12 174 TYR A CA 1
ATOM 1379 C C . TYR A 1 174 ? 9.542 8.146 -26.210 1.00 65.12 174 TYR A C 1
ATOM 1381 O O . TYR A 1 174 ? 8.806 9.122 -26.119 1.00 65.12 174 TYR A O 1
ATOM 1389 N N . TYR A 1 175 ? 9.068 6.901 -26.131 1.00 65.75 175 TYR A N 1
ATOM 1390 C CA . TYR A 1 175 ? 7.647 6.564 -25.965 1.00 65.75 175 TYR A CA 1
ATOM 1391 C C . TYR A 1 175 ? 7.066 7.147 -24.676 1.00 65.75 175 TYR A C 1
ATOM 1393 O O . TYR A 1 175 ? 5.971 7.713 -24.684 1.00 65.75 175 TYR A O 1
ATOM 1401 N N . ALA A 1 176 ? 7.826 7.090 -23.582 1.00 60.69 176 ALA A N 1
ATOM 1402 C CA . ALA A 1 176 ? 7.438 7.715 -22.328 1.00 60.69 176 ALA A CA 1
ATOM 1403 C C . ALA A 1 176 ? 7.340 9.252 -22.439 1.00 60.69 176 ALA A C 1
ATOM 1405 O O . ALA A 1 176 ? 6.478 9.850 -21.797 1.00 60.69 176 ALA A O 1
ATOM 1406 N N . SER A 1 177 ? 8.176 9.888 -23.270 1.00 59.28 177 SER A N 1
ATOM 1407 C CA . SER A 1 177 ? 8.130 11.336 -23.542 1.00 59.28 177 SER A CA 1
ATOM 1408 C C . SER A 1 177 ? 7.048 11.750 -24.556 1.00 59.28 177 SER A C 1
ATOM 1410 O O . SER A 1 177 ? 6.431 12.803 -24.403 1.00 59.28 177 SER A O 1
ATOM 1412 N N . LEU A 1 178 ? 6.756 10.914 -25.556 1.00 57.78 178 LEU A N 1
ATOM 1413 C CA . LEU A 1 178 ? 5.741 11.158 -26.587 1.00 57.78 178 LEU A CA 1
ATOM 1414 C C . LEU A 1 178 ? 4.329 11.067 -26.007 1.00 57.78 178 LEU A C 1
ATOM 1416 O O . LEU A 1 178 ? 3.484 11.897 -26.332 1.00 57.78 178 LEU A O 1
ATOM 1420 N N . TYR A 1 179 ? 4.090 10.130 -25.084 1.00 59.12 179 TYR A N 1
ATOM 1421 C CA . TYR A 1 179 ? 2.824 10.047 -24.352 1.00 59.12 179 TYR A CA 1
ATOM 1422 C C . TYR A 1 179 ? 2.547 11.321 -23.532 1.00 59.12 179 TYR A C 1
ATOM 1424 O O . TYR A 1 179 ? 1.420 11.811 -23.503 1.00 59.12 179 TYR A O 1
ATOM 1432 N N . PHE A 1 180 ? 3.582 11.920 -22.932 1.00 53.31 180 PHE A N 1
ATOM 1433 C CA . PHE A 1 180 ? 3.469 13.203 -22.230 1.00 53.31 180 PHE A CA 1
ATOM 1434 C C . PHE A 1 180 ? 3.070 14.347 -23.179 1.00 53.31 180 PHE A C 1
ATOM 1436 O O . PHE A 1 180 ? 2.205 15.159 -22.843 1.00 53.31 180 PHE A O 1
ATOM 1443 N N . MET A 1 181 ? 3.651 14.385 -24.382 1.00 55.50 181 MET A N 1
ATOM 1444 C CA . MET A 1 181 ? 3.350 15.428 -25.363 1.00 55.50 181 MET A CA 1
ATOM 1445 C C . MET A 1 181 ? 1.963 15.255 -26.011 1.00 55.50 181 MET A C 1
ATOM 1447 O O . MET A 1 181 ? 1.265 16.244 -26.208 1.00 55.50 181 MET A O 1
ATOM 1451 N N . TYR A 1 182 ? 1.527 14.024 -26.295 1.00 54.66 182 TYR A N 1
ATOM 1452 C CA . TYR A 1 182 ? 0.258 13.775 -26.994 1.00 54.66 182 TYR A CA 1
ATOM 1453 C C . TYR A 1 182 ? -0.974 13.715 -26.080 1.00 54.66 182 TYR A C 1
ATOM 1455 O O . TYR A 1 182 ? -2.038 14.170 -26.488 1.00 54.66 182 TYR A O 1
ATOM 1463 N N . TYR A 1 183 ? -0.865 13.187 -24.855 1.00 53.53 183 TYR A N 1
ATOM 1464 C CA . TYR A 1 183 ? -2.037 12.974 -23.987 1.00 53.53 183 TYR A CA 1
ATOM 1465 C C . TYR A 1 183 ? -2.238 14.049 -22.907 1.00 53.53 183 TYR A C 1
ATOM 1467 O O . TYR A 1 183 ? -3.357 14.209 -22.423 1.00 53.53 183 TYR A O 1
ATOM 1475 N N . ILE A 1 184 ? -1.195 14.795 -22.511 1.00 52.06 184 ILE A N 1
ATOM 1476 C CA . ILE A 1 184 ? -1.273 15.730 -21.367 1.00 52.06 184 ILE A CA 1
ATOM 1477 C C . ILE A 1 184 ? -1.183 17.202 -21.778 1.00 52.06 184 ILE A C 1
ATOM 1479 O O . ILE A 1 184 ? -1.914 18.015 -21.209 1.00 52.06 184 ILE A O 1
ATOM 1483 N N . MET A 1 185 ? -0.368 17.575 -22.774 1.00 49.34 185 MET A N 1
ATOM 1484 C CA . MET A 1 185 ? -0.358 18.963 -23.269 1.00 49.34 185 MET A CA 1
ATOM 1485 C C . MET A 1 185 ? -1.742 19.472 -23.714 1.00 49.34 185 MET A C 1
ATOM 1487 O O . MET A 1 185 ? -2.095 20.577 -23.299 1.00 49.34 185 MET A O 1
ATOM 1491 N N . PRO A 1 186 ? -2.575 18.716 -24.458 1.00 50.50 186 PRO A N 1
ATOM 1492 C CA . PRO A 1 186 ? -3.906 19.214 -24.814 1.00 50.50 186 PRO A CA 1
ATOM 1493 C C . PRO A 1 186 ? -4.857 19.330 -23.605 1.00 50.50 186 PRO A C 1
ATOM 1495 O O . PRO A 1 186 ? -5.712 20.214 -23.586 1.00 50.50 186 PRO A O 1
ATOM 1498 N N . LEU A 1 187 ? -4.679 18.522 -22.549 1.00 46.81 187 LEU A N 1
ATOM 1499 C CA . LEU A 1 187 ? -5.509 18.590 -21.335 1.00 46.81 187 LEU A CA 1
ATOM 1500 C C . LEU A 1 187 ? -5.134 19.777 -20.420 1.00 46.81 187 LEU A C 1
ATOM 1502 O O . LEU A 1 187 ? -5.995 20.394 -19.788 1.00 46.81 187 LEU A O 1
ATOM 1506 N N . ALA A 1 188 ? -3.847 20.132 -20.371 1.00 45.22 188 ALA A N 1
ATOM 1507 C CA . ALA A 1 188 ? -3.352 21.290 -19.622 1.00 45.22 188 ALA A CA 1
ATOM 1508 C C . ALA A 1 188 ? -3.670 22.630 -20.314 1.00 45.22 188 ALA A C 1
ATOM 1510 O O . ALA A 1 188 ? -3.792 23.654 -19.644 1.00 45.22 188 ALA A O 1
ATOM 1511 N N . VAL A 1 189 ? -3.839 22.630 -21.641 1.00 48.59 189 VAL A N 1
ATOM 1512 C CA . VAL A 1 189 ? -4.303 23.806 -22.398 1.00 48.59 189 VAL A CA 1
ATOM 1513 C C . VAL A 1 189 ? -5.816 24.001 -22.239 1.00 48.59 189 VAL A C 1
ATOM 1515 O O . VAL A 1 189 ? -6.269 25.130 -22.075 1.00 48.59 189 VAL A O 1
ATOM 1518 N N . SER A 1 190 ? -6.603 22.922 -22.179 1.00 44.44 190 SER A N 1
ATOM 1519 C CA . SER A 1 190 ? -8.065 23.013 -22.028 1.00 44.44 190 SER A CA 1
ATOM 1520 C C . SER A 1 190 ? -8.518 23.519 -20.647 1.00 44.44 190 SER A C 1
ATOM 1522 O O . SER A 1 190 ? -9.490 24.261 -20.554 1.00 44.44 190 SER A O 1
ATOM 1524 N N . THR A 1 191 ? -7.779 23.224 -19.572 1.00 44.84 191 THR A N 1
ATOM 1525 C CA . THR A 1 191 ? -8.105 23.720 -18.215 1.00 44.84 191 THR A CA 1
ATOM 1526 C C . THR A 1 191 ? -7.758 25.194 -17.982 1.00 44.84 191 THR A C 1
ATOM 1528 O O . THR A 1 191 ? -8.254 25.783 -17.024 1.00 44.84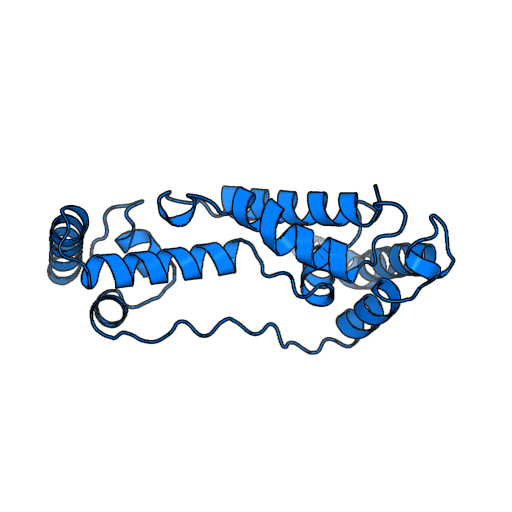 191 THR A O 1
ATOM 1531 N N . LYS A 1 192 ? -6.964 25.819 -18.864 1.00 44.50 192 LYS A N 1
ATOM 1532 C CA . LYS A 1 192 ? -6.725 27.273 -18.847 1.00 44.50 192 LYS A CA 1
ATOM 1533 C C . LYS A 1 192 ? -7.769 28.085 -19.622 1.00 44.50 192 LYS A C 1
ATOM 1535 O O . LYS A 1 192 ? -7.877 29.272 -19.368 1.00 44.50 192 LYS A O 1
ATOM 1540 N N . LEU A 1 193 ? -8.550 27.461 -20.506 1.00 45.62 193 LEU A N 1
ATOM 1541 C CA . LEU A 1 193 ? -9.576 28.131 -21.323 1.00 45.62 193 LEU A CA 1
ATOM 1542 C C . LEU A 1 193 ? -10.956 28.241 -20.645 1.00 45.62 193 LEU A C 1
ATOM 1544 O O . LEU A 1 193 ? -11.856 28.851 -21.205 1.00 45.62 193 LEU A O 1
ATOM 1548 N N . HIS A 1 194 ? -11.138 27.663 -19.452 1.00 40.91 194 HIS A N 1
ATOM 1549 C CA . HIS A 1 194 ? -12.386 27.747 -18.672 1.00 40.91 194 HIS A CA 1
ATOM 1550 C C . HIS A 1 194 ? -12.266 28.598 -17.391 1.00 40.91 194 HIS A C 1
ATOM 1552 O O . HIS A 1 194 ? -13.172 28.589 -16.561 1.00 40.91 194 HIS A O 1
ATOM 1558 N N . MET A 1 195 ? -11.155 29.324 -17.223 1.00 45.88 195 MET A N 1
ATOM 1559 C CA . MET A 1 195 ? -10.956 30.323 -16.161 1.00 45.88 195 MET A CA 1
ATOM 1560 C C . MET A 1 195 ? -10.605 31.705 -16.741 1.00 45.88 195 MET A C 1
ATOM 1562 O O . MET A 1 195 ? -9.772 32.418 -16.183 1.00 45.88 195 MET A O 1
ATOM 1566 N N . GLU A 1 196 ? -11.243 32.067 -17.854 1.00 39.47 196 GLU A N 1
ATOM 1567 C CA . GLU A 1 196 ? -11.372 33.451 -18.335 1.00 39.47 196 GLU A CA 1
ATOM 1568 C C . GLU A 1 196 ? -12.853 33.782 -18.537 1.00 39.47 196 GLU A C 1
ATOM 1570 O O . GLU A 1 196 ? -13.589 32.890 -19.024 1.00 39.47 196 GLU A O 1
#

Foldseek 3Di:
DAPQPDFLLVLLVCCQVPVLCVLLPPLLLWQDDPVNLVVSLLVSQVVSCVNLVADPLFDSVLQCVLSVHDRSVLVSLLVLLVVLQVLLVDDDPSVVVVVVQVVCCVVPVDHDPTGSLNVCVVVVHDSVCSNPPPDDPPPPRPPPVDVSSVVLSVLSRDPCSSPPPPPSSVVSNVVSVVCCVPPPVVVVVVVVVVPD

Organism: Ridgeia piscesae (NCBI:txid27915)

pLDDT: mean 77.53, std 14.98, range [39.47, 94.25]